Protein AF-A0A952W521-F1 (afdb_monomer)

Foldseek 3Di:
DDDDDDDDDDDPPPPDPFFFFAWFDQVDDFDDWDKAAPQDQPWKKKWKWFAAQQFKWWWFKKKFWKADADAPFDKWWFKAFDDQDGDGTDFTWDWPDGHHGTDITITGTPDTDMDHHGGMMMGMIHGHRPGDMMIFTFAALPPVDPDGIDTNIDTPDMDTPPPDDNTHGGMTITTHTPPLLLQQFPALDPPDPTGRNGDSKRDPSSVNSLVVCLVVVPLVRQQQFPALDPVDPGQRPGDSDRDVSSVSSSVVCNVVIRD

pLDDT: mean 84.46, std 15.3, range [30.34, 98.31]

Sequence (259 aa):
MMFGRVLAIIVVMCSSARGDVVLGNLSDPLVTSTLFGSGSTVTYKAVGLEMPAERDFRMGAVTLSMNFPNPSPRPEVAIWSGQSAPSQLLTSLTATGPLTGAGEFTFISPGEFVLEGGRRYWLRMSAQTGSPQFLWSATSINAAGAPDPTGVAQYLGFLANGAPSGFKNRFQIVGWPVRCGADLTGSSDPDAPGYGVPDGVVDISDFFYFLDQFVAGNLEVADLTGSSDMDSPWYGAPDGVLDLSDLFYFLDRFFEGCR

Radius of gyration: 23.07 Å; Cα contacts (8 Å, |Δi|>4): 616; chains: 1; bounding box: 50×52×76 Å

Solvent-accessible surface area (backbone atoms only — not comparable to full-atom values): 14153 Å² total; per-residue (Å²): 138,85,85,80,81,82,81,81,82,82,80,80,79,80,75,76,82,78,60,44,52,35,35,27,42,67,90,57,71,85,74,48,69,44,85,39,30,85,42,31,66,80,33,36,42,32,41,34,33,33,32,43,67,73,42,23,26,38,54,45,50,34,36,37,33,33,30,26,86,40,85,78,55,44,72,44,40,30,40,17,32,41,91,92,52,74,73,45,84,73,47,63,40,44,66,80,63,88,67,64,43,72,46,77,46,49,26,31,56,90,58,92,46,73,48,50,33,56,40,48,37,19,53,32,38,30,20,37,66,80,28,56,52,34,26,49,24,17,30,55,56,79,45,88,79,59,75,74,55,45,48,68,27,47,69,71,52,77,49,59,74,50,79,83,67,78,44,48,69,32,30,31,34,29,19,37,72,54,74,39,74,42,33,44,15,56,29,65,45,85,88,44,87,37,42,76,33,56,66,84,52,41,50,74,29,15,54,53,46,42,50,55,33,48,77,70,64,36,59,91,71,36,28,35,13,58,30,65,47,84,89,42,95,33,40,75,35,59,64,88,55,82,53,72,29,18,55,49,45,35,51,50,35,51,74,70,29,50,104

Structure (mmCIF, N/CA/C/O backbone):
data_AF-A0A952W521-F1
#
_entry.id   AF-A0A952W521-F1
#
loop_
_atom_site.group_PDB
_atom_site.id
_atom_site.type_symbol
_atom_site.label_atom_id
_atom_site.label_alt_id
_atom_site.label_comp_id
_atom_site.label_asym_id
_atom_site.label_entity_id
_atom_site.label_seq_id
_atom_site.pdbx_PDB_ins_code
_atom_site.Cartn_x
_atom_site.Cartn_y
_atom_site.Cartn_z
_atom_site.occupancy
_atom_site.B_iso_or_equiv
_atom_site.auth_seq_id
_atom_site.auth_comp_id
_atom_site.auth_asym_id
_atom_site.auth_atom_id
_atom_site.pdbx_PDB_model_num
ATOM 1 N N . MET A 1 1 ? 17.096 -34.787 49.868 1.00 44.41 1 MET A N 1
ATOM 2 C CA . MET A 1 1 ? 16.065 -34.506 48.846 1.00 44.41 1 MET A CA 1
ATOM 3 C C . MET A 1 1 ? 16.495 -33.256 48.092 1.00 44.41 1 MET A C 1
ATOM 5 O O . MET A 1 1 ? 16.443 -32.176 48.660 1.00 44.41 1 MET A O 1
ATOM 9 N N . MET A 1 2 ? 17.046 -33.413 46.885 1.00 41.56 2 MET A N 1
ATOM 10 C CA . MET A 1 2 ? 17.485 -32.303 46.027 1.00 41.56 2 MET A CA 1
ATOM 11 C C . MET A 1 2 ? 16.317 -31.884 45.130 1.00 41.56 2 MET A C 1
ATOM 13 O O . MET A 1 2 ? 15.847 -32.685 44.327 1.00 41.56 2 MET A O 1
ATOM 17 N N . PHE A 1 3 ? 15.845 -30.647 45.279 1.00 44.53 3 PHE A N 1
ATOM 18 C CA . PHE A 1 3 ? 14.863 -30.043 44.380 1.00 44.53 3 PHE A CA 1
ATOM 19 C C . PHE A 1 3 ? 15.577 -29.537 43.120 1.00 44.53 3 PHE A C 1
ATOM 21 O O . PHE A 1 3 ? 16.306 -28.547 43.165 1.00 44.53 3 PHE A O 1
ATOM 28 N N . GLY A 1 4 ? 15.381 -30.237 42.002 1.00 49.06 4 GLY A N 1
ATOM 29 C CA . GLY A 1 4 ? 15.806 -29.786 40.680 1.00 49.06 4 GLY A CA 1
ATOM 30 C C . GLY A 1 4 ? 14.909 -28.648 40.199 1.00 49.06 4 GLY A C 1
ATOM 31 O O . GLY A 1 4 ? 13.701 -28.821 40.055 1.00 49.06 4 GLY A O 1
ATOM 32 N N . ARG A 1 5 ? 15.495 -27.471 39.968 1.00 53.62 5 ARG A N 1
ATOM 33 C CA . ARG A 1 5 ? 14.815 -26.340 39.330 1.00 53.62 5 ARG A CA 1
ATOM 34 C C . ARG A 1 5 ? 14.722 -26.607 37.829 1.00 53.62 5 ARG A C 1
ATOM 36 O O . ARG A 1 5 ? 15.745 -26.663 37.153 1.00 53.62 5 ARG A O 1
ATOM 43 N N . VAL A 1 6 ? 13.503 -26.769 37.323 1.00 45.31 6 VAL A N 1
ATOM 44 C CA . VAL A 1 6 ? 13.222 -26.821 35.885 1.00 45.31 6 VAL A CA 1
ATOM 45 C C . VAL A 1 6 ? 13.186 -25.385 35.371 1.00 45.31 6 VAL A C 1
ATOM 47 O O . VAL A 1 6 ? 12.330 -24.597 35.763 1.00 45.31 6 VAL A O 1
ATOM 50 N N . LEU A 1 7 ? 14.156 -25.039 34.529 1.00 46.25 7 LEU A N 1
ATOM 51 C CA . LEU A 1 7 ? 14.190 -23.778 33.802 1.00 46.25 7 LEU A CA 1
ATOM 52 C C . LEU A 1 7 ? 13.271 -23.917 32.581 1.00 46.25 7 LEU A C 1
ATOM 54 O O . LEU A 1 7 ? 13.613 -24.612 31.626 1.00 46.25 7 LEU A O 1
ATOM 58 N N . ALA A 1 8 ? 12.094 -23.297 32.624 1.00 43.47 8 ALA A N 1
ATOM 59 C CA . ALA A 1 8 ? 11.215 -23.198 31.465 1.00 43.47 8 ALA A CA 1
ATOM 60 C C . ALA A 1 8 ? 11.727 -22.076 30.550 1.00 43.47 8 ALA A C 1
ATOM 62 O O . ALA A 1 8 ? 11.689 -20.902 30.911 1.00 43.47 8 ALA A O 1
ATOM 63 N N . ILE A 1 9 ? 12.240 -22.444 29.376 1.00 49.12 9 ILE A N 1
ATOM 64 C CA . ILE A 1 9 ? 12.590 -21.495 28.316 1.00 49.12 9 ILE A CA 1
ATOM 65 C C . ILE A 1 9 ? 11.300 -21.179 27.558 1.00 49.12 9 ILE A C 1
ATOM 67 O O . ILE A 1 9 ? 10.786 -22.021 26.823 1.00 49.12 9 ILE A O 1
ATOM 71 N N . ILE A 1 10 ? 10.764 -19.975 27.757 1.00 46.75 10 ILE A N 1
ATOM 72 C CA . ILE A 1 10 ? 9.667 -19.443 26.946 1.00 46.75 10 ILE A CA 1
ATOM 73 C C . ILE A 1 10 ? 10.280 -18.966 25.628 1.00 46.75 10 ILE A C 1
ATOM 75 O O . ILE A 1 10 ? 10.970 -17.950 25.579 1.00 46.75 10 ILE A O 1
ATOM 79 N N . VAL A 1 11 ? 10.061 -19.729 24.559 1.00 38.03 11 VAL A N 1
ATOM 80 C CA . VAL A 1 11 ? 10.389 -19.303 23.196 1.00 38.03 11 VAL A CA 1
ATOM 81 C C . VAL A 1 11 ? 9.249 -18.411 22.717 1.00 38.03 11 VAL A C 1
ATOM 83 O O . VAL A 1 11 ? 8.190 -18.903 22.333 1.00 38.03 11 VAL A O 1
ATOM 86 N N . VAL A 1 12 ? 9.452 -17.094 22.758 1.00 38.12 12 VAL A N 1
ATOM 87 C CA . VAL A 1 12 ? 8.544 -16.133 22.121 1.00 38.12 12 VAL A CA 1
ATOM 88 C C . VAL A 1 12 ? 8.746 -16.251 20.613 1.00 38.12 12 VAL A C 1
ATOM 90 O O . VAL A 1 12 ? 9.713 -15.730 20.057 1.00 38.12 12 VAL A O 1
ATOM 93 N N . MET A 1 13 ? 7.864 -16.991 19.943 1.00 31.95 13 MET A N 1
ATOM 94 C CA . MET A 1 13 ? 7.804 -16.986 18.485 1.00 31.95 13 MET A CA 1
ATOM 95 C C . MET A 1 13 ? 7.150 -15.678 18.046 1.00 31.95 13 MET A C 1
ATOM 97 O O . MET A 1 13 ? 5.931 -15.550 18.050 1.00 31.95 13 MET A O 1
ATOM 101 N N . CYS A 1 14 ? 7.968 -14.690 17.696 1.00 30.34 14 CYS A N 1
ATOM 102 C CA . CYS A 1 14 ? 7.490 -13.478 17.047 1.00 30.34 14 CYS A CA 1
ATOM 103 C C . CYS A 1 14 ? 7.113 -13.846 15.603 1.00 30.34 14 CYS A C 1
ATOM 105 O O . CYS A 1 14 ? 7.987 -13.991 14.746 1.00 30.34 14 CYS A O 1
ATOM 107 N N . SER A 1 15 ? 5.829 -14.095 15.334 1.00 35.97 15 SER A N 1
ATOM 108 C CA . SER A 1 15 ? 5.343 -14.246 13.963 1.00 35.97 15 SER A CA 1
ATOM 109 C C . SER A 1 15 ? 5.459 -12.889 13.278 1.00 35.97 15 SER A C 1
ATOM 111 O O . SER A 1 15 ? 4.753 -11.952 13.650 1.00 35.97 15 SER A O 1
ATOM 113 N N . SER A 1 16 ? 6.339 -12.757 12.288 1.00 45.09 16 SER A N 1
ATOM 114 C CA . SER A 1 16 ? 6.320 -11.582 11.424 1.00 45.09 16 SER A CA 1
ATOM 115 C C . SER A 1 16 ? 4.957 -11.527 10.732 1.00 45.09 16 SER A C 1
ATOM 117 O O . SER A 1 16 ? 4.583 -12.449 10.006 1.00 45.09 16 SER A O 1
ATOM 119 N N . ALA A 1 17 ? 4.184 -10.473 11.000 1.00 53.38 17 ALA A N 1
ATOM 120 C CA . ALA A 1 17 ? 2.899 -10.254 10.352 1.00 53.38 17 ALA A CA 1
ATOM 121 C C . ALA A 1 17 ? 3.122 -10.183 8.833 1.00 53.38 17 ALA A C 1
ATOM 123 O O . ALA A 1 17 ? 3.707 -9.229 8.312 1.00 53.38 17 ALA A O 1
ATOM 124 N N . ARG A 1 18 ? 2.719 -11.234 8.116 1.00 68.44 18 ARG A N 1
ATOM 125 C CA . ARG A 1 18 ? 2.852 -11.311 6.662 1.00 68.44 18 ARG A CA 1
ATOM 126 C C . ARG A 1 18 ? 1.901 -10.283 6.052 1.00 68.44 18 ARG A C 1
ATOM 128 O O . ARG A 1 18 ? 0.702 -10.384 6.269 1.00 68.44 18 ARG A O 1
ATOM 135 N N . GLY A 1 19 ? 2.442 -9.299 5.335 1.00 74.19 19 GLY A N 1
ATOM 136 C CA . GLY A 1 19 ? 1.625 -8.320 4.614 1.00 74.19 19 GLY A CA 1
ATOM 137 C C . GLY A 1 19 ? 0.795 -8.969 3.513 1.00 74.19 19 GLY A C 1
ATOM 138 O O . GLY A 1 19 ? 1.208 -9.979 2.929 1.00 74.19 19 GLY A O 1
ATOM 139 N N . ASP A 1 20 ? -0.354 -8.367 3.231 1.00 87.75 20 ASP A N 1
ATOM 140 C CA . ASP A 1 20 ? -1.239 -8.760 2.145 1.00 87.75 20 ASP A CA 1
ATOM 141 C C . ASP A 1 20 ? -0.664 -8.309 0.801 1.00 87.75 20 ASP A C 1
ATOM 143 O O . ASP A 1 20 ? 0.044 -7.302 0.690 1.00 87.75 20 ASP A O 1
ATOM 147 N N . VAL A 1 21 ? -0.984 -9.055 -0.256 1.00 92.44 21 VAL A N 1
ATOM 148 C CA . VAL A 1 21 ? -0.689 -8.619 -1.622 1.00 92.44 21 VAL A CA 1
ATOM 149 C C . VAL A 1 21 ? -1.729 -7.577 -2.015 1.00 92.44 21 VAL A C 1
ATOM 151 O O . VAL A 1 21 ? -2.885 -7.908 -2.281 1.00 92.44 21 VAL A O 1
ATOM 154 N N . VAL A 1 22 ? -1.303 -6.315 -2.077 1.00 92.62 22 VAL A N 1
ATOM 155 C CA . VAL A 1 22 ? -2.141 -5.215 -2.563 1.00 92.62 22 VAL A CA 1
ATOM 156 C C . VAL A 1 22 ? -2.430 -5.413 -4.040 1.00 92.62 22 VAL A C 1
ATOM 158 O O . VAL A 1 22 ? -3.585 -5.455 -4.448 1.00 92.62 22 VAL A O 1
ATOM 161 N N . LEU A 1 23 ? -1.378 -5.604 -4.833 1.00 94.94 23 LEU A N 1
ATOM 162 C CA . LEU A 1 23 ? -1.490 -5.990 -6.231 1.00 94.94 23 LEU A CA 1
ATOM 163 C C . LEU A 1 23 ? -0.194 -6.651 -6.686 1.00 94.94 23 LEU A C 1
ATOM 165 O O . LEU A 1 23 ? 0.886 -6.117 -6.441 1.00 94.94 23 LEU A O 1
ATOM 169 N N . GLY A 1 24 ? -0.270 -7.772 -7.393 1.00 92.00 24 GLY A N 1
ATOM 170 C CA . GLY A 1 24 ? 0.920 -8.391 -7.957 1.00 92.00 24 GLY A CA 1
ATOM 171 C C . GLY A 1 24 ? 0.653 -9.612 -8.821 1.00 92.00 24 GLY A C 1
ATOM 172 O O . GLY A 1 24 ? -0.430 -10.188 -8.833 1.00 92.00 24 GLY A O 1
ATOM 173 N N . ASN A 1 25 ? 1.686 -10.003 -9.553 1.00 89.69 25 ASN A N 1
ATOM 174 C CA . ASN A 1 25 ? 1.732 -11.198 -10.396 1.00 89.69 25 ASN A CA 1
ATOM 175 C C . ASN A 1 25 ? 3.094 -11.906 -10.283 1.00 89.69 25 ASN A C 1
ATOM 177 O O . ASN A 1 25 ? 3.540 -12.575 -11.215 1.00 89.69 25 ASN A O 1
ATOM 181 N N . LEU A 1 26 ? 3.789 -11.764 -9.144 1.00 86.31 26 LEU A N 1
ATOM 182 C CA . LEU A 1 26 ? 5.073 -12.439 -8.926 1.00 86.31 26 LEU A CA 1
ATOM 183 C C . LEU A 1 26 ? 4.956 -13.973 -8.962 1.00 86.31 26 LEU A C 1
ATOM 185 O O . LEU A 1 26 ? 5.962 -14.638 -9.158 1.00 86.31 26 LEU A O 1
ATOM 189 N N . SER A 1 27 ? 3.781 -14.582 -8.833 1.00 82.12 27 SER A N 1
ATOM 190 C CA . SER A 1 27 ? 3.647 -16.040 -8.992 1.00 82.12 27 SER A CA 1
ATOM 191 C C . SER A 1 27 ? 3.939 -16.539 -10.413 1.00 82.12 27 SER A C 1
ATOM 193 O O . SER A 1 27 ? 4.199 -17.727 -10.596 1.00 82.12 27 SER A O 1
ATOM 195 N N . ASP A 1 28 ? 3.911 -15.658 -11.413 1.00 77.88 28 ASP A N 1
ATOM 196 C CA . ASP A 1 28 ? 4.012 -16.048 -12.816 1.00 77.88 28 ASP A CA 1
ATOM 197 C C . ASP A 1 28 ? 5.467 -16.262 -13.275 1.00 77.88 28 ASP A C 1
ATOM 199 O O . ASP A 1 28 ? 6.380 -15.549 -12.835 1.00 77.88 28 ASP A O 1
ATOM 203 N N . PRO A 1 29 ? 5.712 -17.202 -14.209 1.00 76.94 29 PRO A N 1
ATOM 204 C CA . PRO A 1 29 ? 7.046 -17.462 -14.731 1.00 76.94 29 PRO A CA 1
ATOM 205 C C . PRO A 1 29 ? 7.555 -16.309 -15.604 1.00 76.94 29 PRO A C 1
ATOM 207 O O . PRO A 1 29 ? 6.838 -15.762 -16.444 1.00 76.94 29 PRO A O 1
ATOM 210 N N . LEU A 1 30 ? 8.842 -15.989 -15.469 1.00 78.44 30 LEU A N 1
ATOM 211 C CA . LEU A 1 30 ? 9.530 -15.053 -16.356 1.00 78.44 30 LEU A CA 1
ATOM 212 C C . LEU A 1 30 ? 9.683 -15.664 -17.753 1.00 78.44 30 LEU A C 1
ATOM 214 O O . LEU A 1 30 ? 10.330 -16.697 -17.907 1.00 78.44 30 LEU A O 1
ATOM 218 N N . VAL A 1 31 ? 9.122 -15.010 -18.772 1.00 72.81 31 VAL A N 1
ATOM 219 C CA . VAL A 1 31 ? 9.174 -15.507 -20.161 1.00 72.81 31 VAL A CA 1
ATOM 220 C C . VAL A 1 31 ? 9.903 -14.572 -21.117 1.00 72.81 31 VAL A C 1
ATOM 222 O O . VAL A 1 31 ? 10.476 -15.047 -22.091 1.00 72.81 31 VAL A O 1
ATOM 225 N N . THR A 1 32 ? 9.936 -13.262 -20.853 1.00 78.75 32 THR A N 1
ATOM 226 C CA . THR A 1 32 ? 10.699 -12.300 -21.665 1.00 78.75 32 THR A CA 1
ATOM 227 C C . THR A 1 32 ? 11.138 -11.097 -20.830 1.00 78.75 32 THR A C 1
ATOM 229 O O . THR A 1 32 ? 10.604 -10.832 -19.752 1.00 78.75 32 THR A O 1
ATOM 232 N N . SER A 1 33 ? 12.094 -10.329 -21.344 1.00 75.38 33 SER A N 1
ATOM 233 C CA . SER A 1 33 ? 12.428 -9.008 -20.816 1.00 75.38 33 SER A CA 1
ATOM 234 C C . SER A 1 33 ? 12.331 -7.994 -21.940 1.00 75.38 33 SER A C 1
ATOM 236 O O . SER A 1 33 ? 12.656 -8.283 -23.090 1.00 75.38 33 SER A O 1
ATOM 238 N N . THR A 1 34 ? 11.889 -6.790 -21.604 1.00 74.19 34 THR A N 1
ATOM 239 C CA . THR A 1 34 ? 11.778 -5.697 -22.570 1.00 74.19 34 THR A CA 1
ATOM 240 C C . THR A 1 34 ? 12.774 -4.609 -22.224 1.00 74.19 34 THR A C 1
ATOM 242 O O . THR A 1 34 ? 1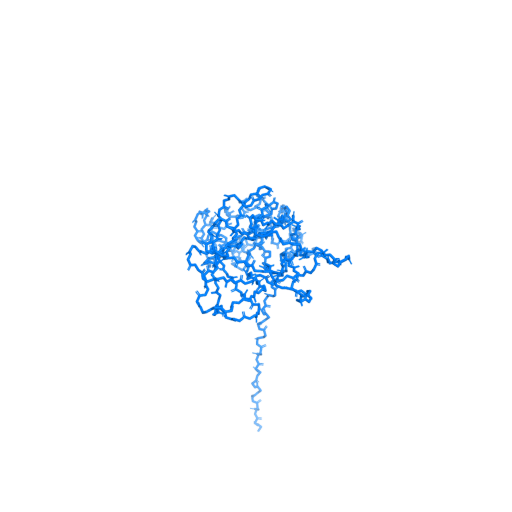2.877 -4.191 -21.068 1.00 74.19 34 THR A O 1
ATOM 245 N N . LEU A 1 35 ? 13.526 -4.171 -23.234 1.00 73.31 35 LEU A N 1
ATOM 246 C CA . LEU A 1 35 ? 14.479 -3.077 -23.093 1.00 73.31 35 LEU A CA 1
ATOM 247 C C . LEU A 1 35 ? 13.756 -1.798 -22.677 1.00 73.31 35 LEU A C 1
ATOM 249 O O . LEU A 1 35 ? 12.713 -1.441 -23.231 1.00 73.31 35 LEU A O 1
ATOM 253 N N . PHE A 1 36 ? 14.321 -1.117 -21.687 1.00 72.19 36 PHE A N 1
ATOM 254 C CA . PHE A 1 36 ? 13.776 0.099 -21.120 1.00 72.19 36 PHE A CA 1
ATOM 255 C C . PHE A 1 36 ? 14.919 1.055 -20.710 1.00 72.19 36 PHE A C 1
ATOM 257 O O . PHE A 1 36 ? 16.053 0.649 -20.460 1.00 72.19 36 PHE A O 1
ATOM 264 N N . GLY A 1 37 ? 14.648 2.360 -20.692 1.00 62.69 37 GLY A N 1
ATOM 265 C CA . GLY A 1 37 ? 15.581 3.342 -20.135 1.00 62.69 37 GLY A CA 1
ATOM 266 C C . GLY A 1 37 ? 16.705 3.852 -21.042 1.00 62.69 37 GLY A C 1
ATOM 267 O O . GLY A 1 37 ? 17.808 4.090 -20.561 1.00 62.69 37 GLY A O 1
ATOM 268 N N . SER A 1 38 ? 16.465 4.073 -22.341 1.00 59.69 38 SER A N 1
ATOM 269 C CA . SER A 1 38 ? 17.450 4.717 -23.231 1.00 59.69 38 SER A CA 1
ATOM 270 C C . SER A 1 38 ? 17.582 6.232 -22.978 1.00 59.69 38 SER A C 1
ATOM 272 O O . SER A 1 38 ? 17.197 7.045 -23.817 1.00 59.69 38 SER A O 1
ATOM 274 N N . GLY A 1 39 ? 18.101 6.624 -21.810 1.00 57.47 39 GLY A N 1
ATOM 275 C CA . GLY A 1 39 ? 18.515 8.002 -21.510 1.00 57.47 39 GLY A CA 1
ATOM 276 C C . GLY A 1 39 ? 17.405 9.061 -21.515 1.00 57.47 39 GLY A C 1
ATOM 277 O O . GLY A 1 39 ? 17.715 10.246 -21.612 1.00 57.47 39 GLY A O 1
ATOM 278 N N . SER A 1 40 ? 16.137 8.656 -21.418 1.00 63.50 40 SER A N 1
ATOM 279 C CA . SER A 1 40 ? 14.977 9.544 -21.499 1.00 63.50 40 SER A CA 1
ATOM 280 C C . SER A 1 40 ? 14.179 9.548 -20.195 1.00 63.50 40 SER A C 1
ATOM 282 O O . SER A 1 40 ? 13.646 8.515 -19.790 1.00 63.50 40 SER A O 1
ATOM 284 N N . THR A 1 41 ? 14.038 10.726 -19.582 1.00 63.12 41 THR A N 1
ATOM 285 C CA . THR A 1 41 ? 13.161 10.956 -18.416 1.00 63.12 41 THR A CA 1
ATOM 286 C C . THR A 1 41 ? 11.681 10.942 -18.763 1.00 63.12 41 THR A C 1
ATOM 288 O O . THR A 1 41 ? 10.842 10.794 -17.875 1.00 63.12 41 THR A O 1
ATOM 291 N N . VAL A 1 42 ? 11.337 11.085 -20.047 1.00 70.50 42 VAL A N 1
ATOM 292 C CA . VAL A 1 42 ? 9.938 11.019 -20.471 1.00 70.50 42 VAL A CA 1
ATOM 293 C C . VAL A 1 42 ? 9.475 9.584 -20.656 1.00 70.50 42 VAL A C 1
ATOM 295 O O . VAL A 1 42 ? 8.288 9.345 -20.494 1.00 70.50 42 VAL A O 1
ATOM 298 N N . THR A 1 43 ? 10.364 8.620 -20.924 1.00 81.88 43 THR A N 1
ATOM 299 C CA . THR A 1 43 ? 9.949 7.219 -21.078 1.00 81.88 43 THR A CA 1
ATOM 300 C C . THR A 1 43 ? 9.662 6.570 -19.732 1.00 81.88 43 THR A C 1
ATOM 302 O O . THR A 1 43 ? 10.531 6.503 -18.861 1.00 81.88 43 THR A O 1
ATOM 305 N N . TYR A 1 44 ? 8.453 6.043 -19.585 1.00 86.69 44 TYR A N 1
ATOM 306 C CA . TYR A 1 44 ? 8.024 5.288 -18.424 1.00 86.69 44 TYR A CA 1
ATOM 307 C C . TYR A 1 44 ? 7.267 4.021 -18.802 1.00 86.69 44 TYR A C 1
ATOM 309 O O . TYR A 1 44 ? 6.747 3.860 -19.910 1.00 86.69 44 TYR A O 1
ATOM 317 N N . LYS A 1 45 ? 7.209 3.130 -17.822 1.00 88.00 45 LYS A N 1
ATOM 318 C CA . LYS A 1 45 ? 6.276 2.016 -17.745 1.00 88.00 45 LYS A CA 1
ATOM 319 C C . LYS A 1 45 ? 5.519 2.149 -16.432 1.00 88.00 45 LYS A C 1
ATOM 321 O O . LYS A 1 45 ? 6.132 2.471 -15.417 1.00 88.00 45 LYS A O 1
ATOM 326 N N . ALA A 1 46 ? 4.210 1.951 -16.450 1.00 91.38 46 ALA A N 1
ATOM 327 C CA . ALA A 1 46 ? 3.386 2.110 -15.265 1.00 91.38 46 ALA A CA 1
ATOM 328 C C . ALA A 1 46 ? 2.283 1.058 -15.198 1.00 91.38 46 ALA A C 1
ATOM 330 O O . ALA A 1 46 ? 1.710 0.680 -16.219 1.00 91.38 46 ALA A O 1
ATOM 331 N N . VAL A 1 47 ? 1.991 0.605 -13.987 1.00 92.50 47 VAL A N 1
ATOM 332 C CA . VAL A 1 47 ? 0.866 -0.279 -13.679 1.00 92.50 47 VAL A CA 1
ATOM 333 C C . VAL A 1 47 ? -0.120 0.524 -12.844 1.00 92.50 47 VAL A C 1
ATOM 335 O O . VAL A 1 47 ? 0.273 1.089 -11.825 1.00 92.50 47 VAL A O 1
ATOM 338 N N . GLY A 1 48 ? -1.367 0.599 -13.301 1.00 95.00 48 GLY A N 1
ATOM 339 C CA . GLY A 1 48 ? -2.443 1.275 -12.586 1.00 95.00 48 GLY A CA 1
ATOM 340 C C . GLY A 1 48 ? -3.171 0.322 -11.645 1.00 95.00 48 GLY A C 1
ATOM 341 O O . GLY A 1 48 ? -3.405 -0.840 -11.994 1.00 95.00 48 GLY A O 1
ATOM 342 N N . LEU A 1 49 ? -3.551 0.830 -10.478 1.00 96.81 49 LEU A N 1
ATOM 343 C CA . LEU A 1 49 ? -4.379 0.133 -9.503 1.00 96.81 49 LEU A CA 1
ATOM 344 C C . LEU A 1 49 ? -5.421 1.067 -8.882 1.00 96.81 49 LEU A C 1
ATOM 346 O O . LEU A 1 49 ? -5.182 2.267 -8.757 1.00 96.81 49 LEU A O 1
ATOM 350 N N . GLU A 1 50 ? -6.558 0.509 -8.484 1.00 97.19 50 GLU A N 1
ATOM 351 C CA . GLU A 1 50 ? -7.592 1.182 -7.692 1.00 97.19 50 GLU A CA 1
ATOM 352 C C . GLU A 1 50 ? -7.776 0.428 -6.377 1.00 97.19 50 GLU A C 1
ATOM 354 O O . GLU A 1 50 ? -7.996 -0.785 -6.378 1.00 97.19 50 GLU A O 1
ATOM 359 N N . MET A 1 51 ? -7.623 1.131 -5.258 1.00 96.00 51 MET A N 1
ATOM 360 C CA . MET A 1 51 ? -7.793 0.542 -3.931 1.00 96.00 51 MET A CA 1
ATOM 361 C C . MET A 1 51 ? -9.277 0.274 -3.647 1.00 96.00 51 MET A C 1
ATOM 363 O O . MET A 1 51 ? -10.124 1.050 -4.095 1.00 96.00 51 MET A O 1
ATOM 367 N N . PRO A 1 52 ? -9.623 -0.780 -2.884 1.00 91.50 52 PRO A N 1
ATOM 368 C CA . PRO A 1 52 ? -10.994 -0.973 -2.414 1.00 91.50 52 PRO A CA 1
ATOM 369 C C . PRO A 1 52 ? -11.464 0.254 -1.619 1.00 91.50 52 PRO A C 1
ATOM 371 O O . PRO A 1 52 ? -10.700 0.811 -0.842 1.00 91.50 52 PRO A O 1
ATOM 374 N N . ALA A 1 53 ? -12.713 0.685 -1.812 1.00 86.44 53 ALA A N 1
ATOM 375 C CA . ALA A 1 53 ? -13.235 1.936 -1.240 1.00 86.44 53 ALA A CA 1
ATOM 376 C C . ALA A 1 53 ? -13.252 1.988 0.297 1.00 86.44 53 ALA A C 1
ATOM 378 O O . ALA A 1 53 ? -13.258 3.071 0.871 1.00 86.44 53 ALA A O 1
ATOM 379 N N . GLU A 1 54 ? -13.281 0.827 0.944 1.00 80.00 54 GLU A N 1
ATOM 380 C CA . GLU A 1 54 ? -13.530 0.690 2.383 1.00 80.00 54 GLU A CA 1
ATOM 381 C C . GLU A 1 54 ? -12.264 0.403 3.190 1.00 80.00 54 GLU A C 1
ATOM 383 O O . GLU A 1 54 ? -12.353 0.047 4.361 1.00 80.00 54 GLU A O 1
ATOM 388 N N . ARG A 1 55 ? -11.081 0.436 2.562 1.00 81.25 55 ARG A N 1
ATOM 389 C CA . ARG A 1 55 ? -9.868 0.034 3.265 1.00 81.25 55 ARG A CA 1
ATOM 390 C C . ARG A 1 55 ? -8.615 0.715 2.760 1.00 81.25 55 ARG A C 1
ATOM 392 O O . ARG A 1 55 ? -8.205 0.532 1.612 1.00 81.25 55 ARG A O 1
ATOM 399 N N . ASP A 1 56 ? -7.958 1.355 3.707 1.00 88.25 56 ASP A N 1
ATOM 400 C CA . ASP A 1 56 ? -6.635 1.924 3.567 1.00 88.25 56 ASP A CA 1
ATOM 401 C C . ASP A 1 56 ? -5.563 0.863 3.793 1.00 88.25 56 ASP A C 1
ATOM 403 O O . ASP A 1 56 ? -5.705 -0.050 4.613 1.00 88.25 56 ASP A O 1
ATOM 407 N N . PHE A 1 57 ? -4.462 0.967 3.053 1.00 90.38 57 PHE A N 1
ATOM 408 C CA . PHE A 1 57 ? -3.316 0.083 3.222 1.00 90.38 57 PHE A CA 1
ATOM 409 C C . PHE A 1 57 ? -2.047 0.883 3.442 1.00 90.38 57 PHE A C 1
ATOM 411 O O . PHE A 1 57 ? -1.607 1.625 2.565 1.00 90.38 57 PHE A O 1
ATOM 418 N N . ARG A 1 58 ? -1.369 0.634 4.561 1.00 91.38 58 ARG A N 1
ATOM 419 C CA . ARG A 1 58 ? 0.022 1.037 4.717 1.00 91.38 58 ARG A CA 1
ATOM 420 C C . ARG A 1 58 ? 0.845 0.255 3.704 1.00 91.38 58 ARG A C 1
ATOM 422 O O . ARG A 1 58 ? 0.958 -0.972 3.790 1.00 91.38 58 ARG A O 1
ATOM 429 N N . MET A 1 59 ? 1.416 0.957 2.734 1.00 93.88 59 MET A N 1
ATOM 430 C CA . MET A 1 59 ? 2.249 0.346 1.714 1.00 93.88 59 MET A CA 1
ATOM 431 C C . MET A 1 59 ? 3.534 -0.179 2.349 1.00 93.88 59 MET A C 1
ATOM 433 O O . MET A 1 59 ? 4.236 0.520 3.078 1.00 93.88 59 MET A O 1
ATOM 437 N N . GLY A 1 60 ? 3.840 -1.432 2.046 1.00 92.44 60 GLY A N 1
ATOM 438 C CA . GLY A 1 60 ? 5.099 -2.059 2.384 1.00 92.44 60 GLY A CA 1
ATOM 439 C C . GLY A 1 60 ? 6.060 -2.066 1.211 1.00 92.44 60 GLY A C 1
ATOM 440 O O . GLY A 1 60 ? 6.289 -1.068 0.530 1.00 92.44 60 GLY A O 1
ATOM 441 N N . ALA A 1 61 ? 6.660 -3.229 0.997 1.00 94.06 61 ALA A N 1
ATOM 442 C CA . ALA A 1 61 ? 7.626 -3.431 -0.060 1.00 94.06 61 ALA A CA 1
ATOM 443 C C . ALA A 1 61 ? 6.961 -3.446 -1.446 1.00 94.06 61 ALA A C 1
ATOM 445 O O . ALA A 1 61 ? 5.920 -4.070 -1.667 1.00 94.06 61 ALA A O 1
ATOM 446 N N . VAL A 1 62 ? 7.626 -2.821 -2.409 1.00 97.06 62 VAL A N 1
ATOM 447 C CA . VAL A 1 62 ? 7.340 -2.981 -3.831 1.00 97.06 62 VAL A CA 1
ATOM 448 C C . VAL A 1 62 ? 8.455 -3.806 -4.447 1.00 97.06 62 VAL A C 1
ATOM 450 O O . VAL A 1 62 ? 9.612 -3.398 -4.444 1.00 97.06 62 VAL A O 1
ATOM 453 N N . THR A 1 63 ? 8.124 -4.963 -4.999 1.00 96.06 63 THR A N 1
ATOM 454 C CA . THR A 1 63 ? 9.089 -5.856 -5.638 1.00 96.06 63 THR A CA 1
ATOM 455 C C . THR A 1 63 ? 8.880 -5.852 -7.144 1.00 96.06 63 THR A C 1
ATOM 457 O O . THR A 1 63 ? 7.774 -6.081 -7.628 1.00 96.06 63 THR A O 1
ATOM 460 N N . LEU A 1 64 ? 9.950 -5.610 -7.899 1.00 94.12 64 LEU A N 1
ATOM 461 C CA . LEU A 1 64 ? 9.957 -5.604 -9.361 1.00 94.12 64 LEU A CA 1
ATOM 462 C C . LEU A 1 64 ? 10.900 -6.679 -9.890 1.00 94.12 64 LEU A C 1
ATOM 464 O O . LEU A 1 64 ? 12.025 -6.810 -9.413 1.00 94.12 64 LEU A O 1
ATOM 468 N N . SER A 1 65 ? 10.487 -7.415 -10.922 1.00 92.69 65 SER A N 1
ATOM 469 C CA . SER A 1 65 ? 11.409 -8.295 -11.649 1.00 92.69 65 SER A CA 1
ATOM 470 C C . SER A 1 65 ? 12.144 -7.515 -12.732 1.00 92.69 65 SER A C 1
ATOM 472 O O . SER A 1 65 ? 11.522 -7.018 -13.669 1.00 92.69 65 SER A O 1
ATOM 474 N N . MET A 1 66 ? 13.464 -7.421 -12.645 1.00 91.00 66 MET A N 1
ATOM 475 C CA . MET A 1 66 ? 14.266 -6.589 -13.543 1.00 91.00 66 MET A CA 1
ATOM 476 C C . MET A 1 66 ? 15.538 -7.299 -13.999 1.00 91.00 66 MET A C 1
ATOM 478 O O . MET A 1 66 ? 15.903 -8.352 -13.481 1.00 91.00 66 MET A O 1
ATOM 482 N N . ASN A 1 67 ? 16.216 -6.713 -14.984 1.00 90.62 67 ASN A N 1
ATOM 483 C CA . ASN A 1 67 ? 17.585 -7.056 -15.338 1.00 90.62 67 ASN A CA 1
ATOM 484 C C . ASN A 1 67 ? 18.425 -5.787 -15.505 1.00 90.62 67 ASN A C 1
ATOM 486 O O . ASN A 1 67 ? 18.132 -4.943 -16.355 1.00 90.62 67 ASN A O 1
ATOM 490 N N . PHE A 1 68 ? 19.477 -5.675 -14.700 1.00 89.75 68 PHE A N 1
ATOM 491 C CA . PHE A 1 68 ? 20.444 -4.586 -14.710 1.00 89.75 68 PHE A CA 1
ATOM 492 C C . PHE A 1 68 ? 21.789 -5.083 -15.267 1.00 89.75 68 PHE A C 1
ATOM 494 O O . PHE A 1 68 ? 22.663 -5.482 -14.494 1.00 89.75 68 PHE A O 1
ATOM 501 N N . PRO A 1 69 ? 21.972 -5.091 -16.603 1.00 86.06 69 PRO A N 1
ATOM 502 C CA . PRO A 1 69 ? 23.178 -5.629 -17.237 1.00 86.06 69 PRO A CA 1
ATOM 503 C C . PRO A 1 69 ? 24.400 -4.712 -17.091 1.00 86.06 69 PRO A C 1
ATOM 505 O O . PRO A 1 69 ? 25.527 -5.151 -17.298 1.00 86.06 69 PRO A O 1
ATOM 508 N N . ASN A 1 70 ? 24.179 -3.440 -16.753 1.00 83.38 70 ASN A N 1
ATOM 509 C CA . ASN A 1 70 ? 25.215 -2.426 -16.613 1.00 83.38 70 ASN A CA 1
ATOM 510 C C . ASN A 1 70 ? 25.422 -2.060 -15.135 1.00 83.38 70 ASN A C 1
ATOM 512 O O . ASN A 1 70 ? 24.452 -2.065 -14.372 1.00 83.38 70 ASN A O 1
ATOM 516 N N . PRO A 1 71 ? 26.648 -1.687 -14.729 1.00 75.88 71 PRO A N 1
ATOM 517 C CA . PRO A 1 71 ? 26.909 -1.213 -13.376 1.00 75.88 71 PRO A CA 1
ATOM 518 C C . PRO A 1 71 ? 26.197 0.121 -13.102 1.00 75.88 71 PRO A C 1
ATOM 520 O O . PRO A 1 71 ? 26.069 0.968 -13.986 1.00 75.88 71 PRO A O 1
ATOM 523 N N . SER A 1 72 ? 25.781 0.319 -11.849 1.00 78.19 72 SER A N 1
ATOM 524 C CA . SER A 1 72 ? 25.192 1.568 -11.337 1.00 78.19 72 SER A CA 1
ATOM 525 C C . SER A 1 72 ? 23.949 2.073 -12.096 1.00 78.19 72 SER A C 1
ATOM 527 O O . SER A 1 72 ? 23.902 3.251 -12.478 1.00 78.19 72 SER A O 1
ATOM 529 N N . PRO A 1 73 ? 22.921 1.229 -12.317 1.00 84.31 73 PRO A N 1
ATOM 530 C CA . PRO A 1 73 ? 21.669 1.689 -12.906 1.00 84.31 73 PRO A CA 1
ATOM 531 C C . PRO A 1 73 ? 20.986 2.698 -11.973 1.00 84.31 73 PRO A C 1
ATOM 533 O O . PRO A 1 73 ? 21.116 2.630 -10.750 1.00 84.31 73 PRO A O 1
ATOM 536 N N . ARG A 1 74 ? 20.237 3.639 -12.551 1.00 85.31 74 ARG A N 1
ATOM 537 C CA . ARG A 1 74 ? 19.470 4.644 -11.799 1.00 85.31 74 ARG A CA 1
ATOM 538 C C . ARG A 1 74 ? 18.005 4.629 -12.239 1.00 85.31 74 ARG A C 1
ATOM 540 O O . ARG A 1 74 ? 17.569 5.565 -12.919 1.00 85.31 74 ARG A O 1
ATOM 547 N N . PRO A 1 75 ? 17.259 3.550 -11.933 1.00 88.19 75 PRO A N 1
ATOM 548 C CA . PRO A 1 75 ? 15.822 3.572 -12.116 1.00 88.19 75 PRO A CA 1
ATOM 549 C C . PRO A 1 75 ? 15.205 4.555 -11.123 1.00 88.19 75 PRO A C 1
ATOM 551 O O . PRO A 1 75 ? 15.628 4.662 -9.974 1.00 88.19 75 PRO A O 1
ATOM 554 N N . GLU A 1 76 ? 14.181 5.252 -11.575 1.00 90.94 76 GLU A N 1
ATOM 555 C CA . GLU A 1 76 ? 13.254 5.967 -10.718 1.00 90.94 76 GLU A CA 1
ATOM 556 C C . GLU A 1 76 ? 12.011 5.091 -10.594 1.00 90.94 76 GLU A C 1
ATOM 558 O O . GLU A 1 76 ? 11.344 4.829 -11.594 1.00 90.94 76 GLU A O 1
ATOM 563 N N . VAL A 1 77 ? 11.727 4.602 -9.389 1.00 94.25 77 VAL A N 1
ATOM 564 C CA . VAL A 1 77 ? 10.504 3.853 -9.077 1.00 94.25 77 VAL A CA 1
ATOM 565 C C . VAL A 1 77 ? 9.693 4.701 -8.117 1.00 94.25 77 VAL A C 1
ATOM 567 O O . VAL A 1 77 ? 10.238 5.210 -7.144 1.00 94.25 77 VAL A O 1
ATOM 570 N N . ALA A 1 78 ? 8.411 4.890 -8.397 1.00 96.69 78 ALA A N 1
ATOM 571 C CA . ALA A 1 78 ? 7.588 5.823 -7.647 1.00 96.69 78 ALA A CA 1
ATOM 572 C C . ALA A 1 78 ? 6.104 5.462 -7.712 1.00 96.69 78 ALA A C 1
ATOM 574 O O . ALA A 1 78 ? 5.642 4.842 -8.674 1.00 96.69 78 ALA A O 1
ATOM 575 N N . ILE A 1 79 ? 5.354 5.927 -6.715 1.00 97.94 79 ILE A N 1
ATOM 576 C CA . ILE A 1 79 ? 3.895 5.939 -6.735 1.00 97.94 79 ILE A CA 1
ATOM 577 C C . ILE A 1 79 ? 3.415 7.305 -7.213 1.00 97.94 79 ILE A C 1
ATOM 579 O O . ILE A 1 79 ? 3.882 8.353 -6.760 1.00 97.94 79 ILE A O 1
ATOM 583 N N . TRP A 1 80 ? 2.476 7.278 -8.148 1.00 97.94 80 TRP A N 1
ATOM 584 C CA . TRP A 1 80 ? 1.860 8.450 -8.756 1.00 97.94 80 TRP A CA 1
ATOM 585 C C . TRP A 1 80 ? 0.343 8.385 -8.598 1.00 97.94 80 TRP A C 1
ATOM 587 O O . TRP A 1 80 ? -0.230 7.297 -8.583 1.00 97.94 80 TRP A O 1
ATOM 597 N N . SER A 1 81 ? -0.318 9.536 -8.541 1.00 97.69 81 SER A N 1
ATOM 598 C CA . SER A 1 81 ? -1.763 9.632 -8.758 1.00 97.69 81 SER A CA 1
ATOM 599 C C . SER A 1 81 ? -2.067 9.843 -10.243 1.00 97.69 81 SER A C 1
ATOM 601 O O . SER A 1 81 ? -1.179 10.171 -11.039 1.00 97.69 81 SER A O 1
ATOM 603 N N . GLY A 1 82 ? -3.335 9.665 -10.616 1.00 95.94 82 GLY A N 1
ATOM 604 C CA . GLY A 1 82 ? -3.857 10.042 -11.927 1.00 95.94 82 GLY A CA 1
ATOM 605 C C . GLY A 1 82 ? -5.012 9.155 -12.381 1.00 95.94 82 GLY A C 1
ATOM 606 O O . GLY A 1 82 ? -5.094 7.987 -12.008 1.00 95.94 82 GLY A O 1
ATOM 607 N N . GLN A 1 83 ? -5.924 9.714 -13.180 1.00 94.56 83 GLN A N 1
ATOM 608 C CA . GLN A 1 83 ? -7.161 9.023 -13.563 1.00 94.56 83 GLN A CA 1
ATOM 609 C C . GLN A 1 83 ? -6.936 7.953 -14.630 1.00 94.56 83 GLN A C 1
ATOM 611 O O . GLN A 1 83 ? -7.250 6.788 -14.415 1.00 94.56 83 GLN A O 1
ATOM 616 N N . SER A 1 84 ? -6.379 8.343 -15.776 1.00 93.44 84 SER A N 1
ATOM 617 C CA . SER A 1 84 ? -6.137 7.441 -16.908 1.00 93.44 84 SER A CA 1
ATOM 618 C C . SER A 1 84 ? -4.658 7.165 -17.156 1.00 93.44 84 SER A C 1
ATOM 620 O O . SER A 1 84 ? -4.346 6.327 -17.992 1.00 93.44 84 SER A O 1
ATOM 622 N N . ALA A 1 85 ? -3.761 7.899 -16.495 1.00 93.94 85 ALA A N 1
ATOM 623 C CA . ALA A 1 85 ? -2.311 7.774 -16.588 1.00 93.94 85 ALA A CA 1
ATOM 624 C C . ALA A 1 85 ? -1.648 8.461 -15.378 1.00 93.94 85 ALA A C 1
ATOM 626 O O . ALA A 1 85 ? -2.286 9.330 -14.778 1.00 93.94 85 ALA A O 1
ATOM 627 N N . PRO A 1 86 ? -0.380 8.142 -15.050 1.00 95.12 86 PRO A N 1
ATOM 628 C CA . PRO A 1 86 ? 0.372 8.861 -14.022 1.00 95.12 86 PRO A CA 1
ATOM 629 C C . PRO A 1 86 ? 0.438 10.366 -14.326 1.00 95.12 86 PRO A C 1
ATOM 631 O O . PRO A 1 86 ? 0.882 10.750 -15.411 1.00 95.12 86 PRO A O 1
ATOM 634 N N . SER A 1 87 ? 0.039 11.216 -13.376 1.00 95.38 87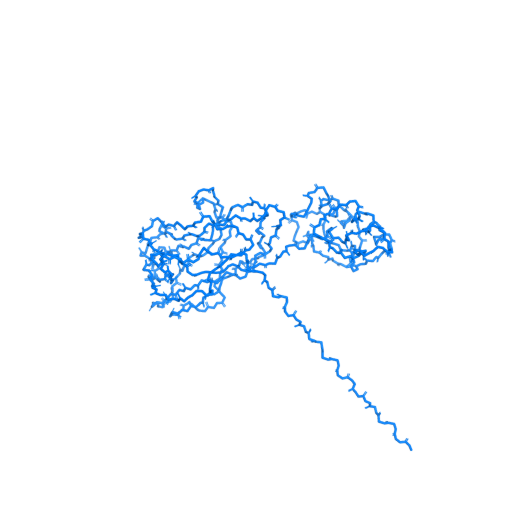 SER A N 1
ATOM 635 C CA . SER A 1 87 ? 0.012 12.679 -13.543 1.00 95.38 87 SER A CA 1
ATOM 636 C C . SER A 1 87 ? 0.764 13.448 -12.459 1.00 95.38 87 SER A C 1
ATOM 638 O O . SER A 1 87 ? 1.460 14.406 -12.783 1.00 95.38 87 SER A O 1
ATOM 640 N N . GLN A 1 88 ? 0.670 13.035 -11.192 1.00 96.69 88 GLN A N 1
ATOM 641 C CA . GLN A 1 88 ? 1.353 13.698 -10.075 1.00 96.69 88 GLN A CA 1
ATOM 642 C C . GLN A 1 88 ? 2.131 12.675 -9.242 1.00 96.69 88 GLN A C 1
ATOM 644 O O . GLN A 1 88 ? 1.592 11.635 -8.869 1.00 96.69 88 GLN A O 1
ATOM 649 N N . LEU A 1 89 ? 3.400 12.978 -8.960 1.00 96.50 89 LEU A N 1
ATOM 650 C CA . LEU A 1 89 ? 4.251 12.180 -8.080 1.00 96.50 89 LEU A CA 1
ATOM 651 C C . LEU A 1 89 ? 3.726 12.277 -6.645 1.00 96.50 89 LEU A C 1
ATOM 653 O O . LEU A 1 89 ? 3.533 13.385 -6.149 1.00 96.50 89 LEU A O 1
ATOM 657 N N . LEU A 1 90 ? 3.524 11.132 -5.993 1.00 96.81 90 LEU A N 1
ATOM 658 C CA . LEU A 1 90 ? 3.140 11.069 -4.582 1.00 96.81 90 LEU A CA 1
ATOM 659 C C . LEU A 1 90 ? 4.329 10.695 -3.701 1.00 96.81 90 LEU A C 1
ATOM 661 O O . LEU A 1 90 ? 4.601 11.369 -2.715 1.00 96.81 90 LEU A O 1
ATOM 665 N N . THR A 1 91 ? 5.064 9.641 -4.066 1.00 96.88 91 THR A N 1
ATOM 666 C CA . THR A 1 91 ? 6.269 9.236 -3.335 1.00 96.88 91 THR A CA 1
ATOM 667 C C . THR A 1 91 ? 7.259 8.507 -4.235 1.00 96.88 91 THR A C 1
ATOM 669 O O . THR A 1 91 ? 6.868 7.745 -5.123 1.00 96.88 91 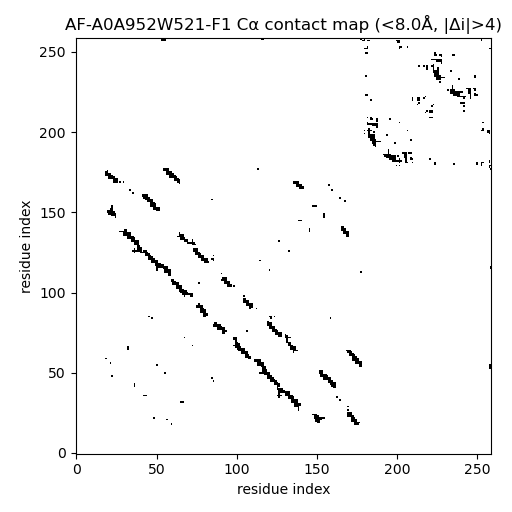THR A O 1
ATOM 672 N N . SER A 1 92 ? 8.550 8.737 -4.001 1.00 96.69 92 SER A N 1
ATOM 673 C CA . SER A 1 92 ? 9.643 8.023 -4.666 1.00 96.69 92 SER A CA 1
ATOM 674 C C . SER A 1 92 ? 10.099 6.858 -3.800 1.00 96.69 92 SER A C 1
ATOM 676 O O . SER A 1 92 ? 10.242 7.000 -2.590 1.00 96.69 92 SER A O 1
ATOM 678 N N . LEU A 1 93 ? 10.363 5.712 -4.418 1.00 96.81 93 LEU A N 1
ATOM 679 C CA . LEU A 1 93 ? 10.792 4.500 -3.733 1.00 96.81 93 LEU A CA 1
ATOM 680 C C . LEU A 1 93 ? 12.301 4.302 -3.877 1.00 96.81 93 LEU A C 1
ATOM 682 O O . LEU A 1 93 ? 12.896 4.587 -4.918 1.00 96.81 93 LEU A O 1
ATOM 686 N N . THR A 1 94 ? 12.916 3.769 -2.829 1.00 95.75 94 THR A N 1
ATOM 687 C CA . THR A 1 94 ? 14.356 3.514 -2.757 1.00 95.75 94 THR A CA 1
ATOM 688 C C . THR A 1 94 ? 14.615 2.018 -2.750 1.00 95.75 94 THR A C 1
ATOM 690 O O . THR A 1 94 ? 13.969 1.278 -2.011 1.00 95.75 94 THR A O 1
ATOM 693 N N . ALA A 1 95 ? 15.563 1.567 -3.572 1.00 94.62 95 ALA A N 1
ATOM 694 C CA . ALA A 1 95 ? 15.987 0.173 -3.581 1.00 94.62 95 ALA A CA 1
ATOM 695 C C . ALA A 1 95 ? 16.622 -0.208 -2.234 1.00 94.62 95 ALA A C 1
ATOM 697 O O . ALA A 1 95 ? 17.460 0.524 -1.710 1.00 94.62 95 ALA A O 1
ATOM 698 N N . THR A 1 96 ? 16.275 -1.376 -1.698 1.00 94.75 96 THR A N 1
ATOM 699 C CA . THR A 1 96 ? 16.815 -1.860 -0.413 1.00 94.75 96 THR A CA 1
ATOM 700 C C . THR A 1 96 ? 18.182 -2.535 -0.545 1.00 94.75 96 THR A C 1
ATOM 702 O O . THR A 1 96 ? 18.760 -2.965 0.450 1.00 94.75 96 THR A O 1
ATOM 705 N N . GLY A 1 97 ? 18.699 -2.675 -1.767 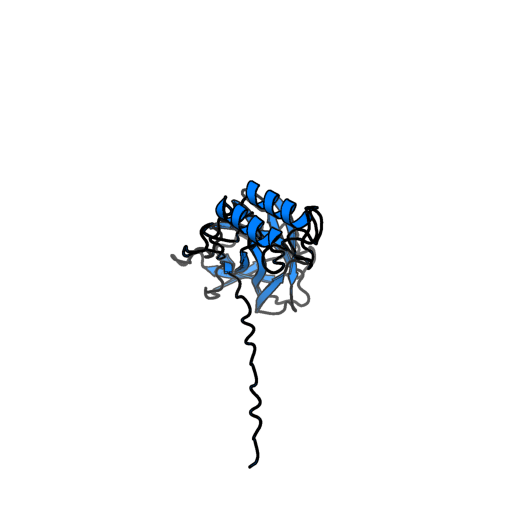1.00 92.50 97 GLY A N 1
ATOM 706 C CA . GLY A 1 97 ? 19.944 -3.377 -2.057 1.00 92.50 97 GLY A CA 1
ATOM 707 C C . GLY A 1 97 ? 20.518 -3.030 -3.433 1.00 92.50 97 GLY A C 1
ATOM 708 O O . GLY A 1 97 ? 19.939 -2.224 -4.167 1.00 92.50 97 GLY A O 1
ATOM 709 N N . PRO A 1 98 ? 21.671 -3.620 -3.794 1.00 92.31 98 PRO A N 1
ATOM 710 C CA . PRO A 1 98 ? 22.324 -3.357 -5.068 1.00 92.31 98 PRO A CA 1
ATOM 711 C C . PRO A 1 98 ? 21.470 -3.840 -6.246 1.00 92.31 98 PRO A C 1
ATOM 713 O O . PRO A 1 98 ? 20.928 -4.943 -6.244 1.00 92.31 98 PRO A O 1
ATOM 716 N N . LEU A 1 99 ? 21.399 -3.013 -7.285 1.00 92.38 99 LEU A N 1
ATOM 717 C CA . LEU A 1 99 ? 20.681 -3.304 -8.521 1.00 92.38 99 LEU A CA 1
ATOM 718 C C . LEU A 1 99 ? 21.666 -3.867 -9.553 1.00 92.38 99 LEU A C 1
ATOM 720 O O . LEU A 1 99 ? 22.383 -3.116 -10.216 1.00 92.38 99 LEU A O 1
ATOM 724 N N . THR A 1 100 ? 21.787 -5.191 -9.645 1.00 92.25 100 THR A N 1
ATOM 725 C CA . THR A 1 100 ? 22.750 -5.854 -10.544 1.00 92.25 100 THR A CA 1
ATOM 726 C C . THR A 1 100 ? 22.213 -7.189 -11.041 1.00 92.25 100 THR A C 1
ATOM 728 O O . THR A 1 100 ? 21.719 -7.992 -10.256 1.00 92.25 100 THR A O 1
ATOM 731 N N . GLY A 1 101 ? 22.356 -7.441 -12.345 1.00 91.25 101 GLY A N 1
ATOM 732 C CA . GLY A 1 101 ? 21.928 -8.687 -12.976 1.00 91.25 101 GLY A CA 1
ATOM 733 C C . GLY A 1 101 ? 20.409 -8.828 -13.076 1.00 91.25 101 GLY A C 1
ATOM 734 O O . GLY A 1 101 ? 19.662 -7.872 -12.861 1.00 91.25 101 GLY A O 1
ATOM 735 N N . ALA A 1 102 ? 19.965 -10.029 -13.447 1.00 90.50 102 ALA A N 1
ATOM 736 C CA . ALA A 1 102 ? 18.555 -10.389 -13.528 1.00 90.50 102 ALA A CA 1
ATOM 737 C C . ALA A 1 102 ? 18.052 -10.922 -12.182 1.00 90.50 102 ALA A C 1
ATOM 739 O O . ALA A 1 102 ? 18.680 -11.803 -11.599 1.00 90.50 102 ALA A O 1
ATOM 740 N N . GLY A 1 103 ? 16.912 -10.421 -11.713 1.00 91.25 103 GLY A N 1
ATOM 741 C CA . GLY A 1 103 ? 16.345 -10.839 -10.437 1.00 91.25 103 GLY A CA 1
ATOM 742 C C . GLY A 1 103 ? 15.116 -10.044 -10.017 1.00 91.25 103 GLY A C 1
ATOM 743 O O . GLY A 1 103 ? 14.567 -9.246 -10.778 1.00 91.25 103 GLY A O 1
ATOM 744 N N . GLU A 1 104 ? 14.688 -10.291 -8.786 1.00 94.06 104 GLU A N 1
ATOM 745 C CA . GLU A 1 104 ? 13.673 -9.507 -8.092 1.00 94.06 104 GLU A CA 1
ATOM 746 C C . GLU A 1 104 ? 14.356 -8.469 -7.210 1.00 94.06 104 GLU A C 1
ATOM 748 O O . GLU A 1 104 ? 15.286 -8.782 -6.468 1.00 94.06 104 GLU A O 1
ATOM 753 N N . PHE A 1 105 ? 13.889 -7.230 -7.299 1.00 94.75 105 PHE A N 1
ATOM 754 C CA . PHE A 1 105 ? 14.456 -6.104 -6.578 1.00 94.75 105 PHE A CA 1
ATOM 755 C C . PHE A 1 105 ? 13.367 -5.422 -5.775 1.00 94.75 105 PHE A C 1
ATOM 757 O O . PHE A 1 105 ? 12.282 -5.151 -6.293 1.00 94.75 105 PHE A O 1
ATOM 764 N N . THR A 1 106 ? 13.676 -5.152 -4.514 1.00 96.62 106 THR A N 1
ATOM 765 C CA . THR A 1 106 ? 12.738 -4.566 -3.566 1.00 96.62 106 THR A CA 1
ATOM 766 C C . THR A 1 106 ? 13.004 -3.080 -3.399 1.00 96.62 106 THR A C 1
ATOM 768 O O . THR A 1 106 ? 14.147 -2.642 -3.262 1.00 96.62 106 THR A O 1
ATOM 771 N N . PHE A 1 107 ? 11.917 -2.323 -3.391 1.00 96.75 107 PHE A N 1
ATOM 772 C CA . PHE A 1 107 ? 11.864 -0.889 -3.205 1.00 96.75 107 PHE A CA 1
ATOM 773 C C . PHE A 1 107 ? 10.920 -0.573 -2.045 1.00 96.75 107 PHE A C 1
ATOM 775 O O . PHE A 1 107 ? 9.900 -1.239 -1.871 1.00 96.75 107 PHE A O 1
ATOM 782 N N . ILE A 1 108 ? 11.257 0.441 -1.259 1.00 95.75 108 ILE A N 1
ATOM 783 C CA . ILE A 1 108 ? 10.452 0.911 -0.125 1.00 95.75 108 ILE A CA 1
ATOM 784 C C . ILE A 1 108 ? 10.289 2.426 -0.198 1.00 95.75 108 ILE A C 1
ATOM 786 O O . ILE A 1 108 ? 11.153 3.120 -0.740 1.00 95.75 108 ILE A O 1
ATOM 790 N N . SER A 1 109 ? 9.194 2.951 0.341 1.00 94.38 109 SER A N 1
ATOM 791 C CA . SER A 1 109 ? 9.057 4.391 0.553 1.00 94.38 109 SER A CA 1
ATOM 792 C C . SER A 1 109 ? 10.028 4.863 1.652 1.00 94.38 109 SER A C 1
ATOM 794 O O . SER A 1 109 ? 10.330 4.104 2.573 1.00 94.38 109 SER A O 1
ATOM 796 N N . PRO A 1 110 ? 10.547 6.103 1.577 1.00 87.75 110 PRO A N 1
ATOM 797 C CA . PRO A 1 110 ? 11.461 6.660 2.581 1.00 87.75 110 PRO A CA 1
ATOM 798 C C . PRO A 1 110 ? 10.796 6.896 3.946 1.00 87.75 110 PRO A C 1
ATOM 800 O O . PRO A 1 110 ? 11.491 7.068 4.942 1.00 87.75 110 PRO A O 1
ATOM 803 N N . GLY A 1 111 ? 9.465 6.899 3.985 1.00 85.25 111 GLY A N 1
ATOM 804 C CA . 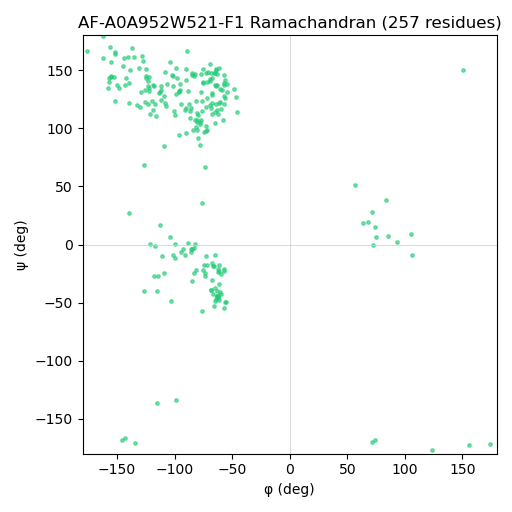GLY A 1 111 ? 8.654 6.957 5.192 1.00 85.25 111 GLY 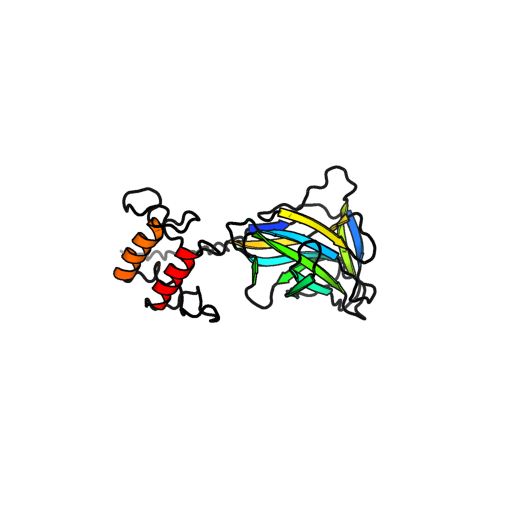A CA 1
ATOM 805 C C . GLY A 1 111 ? 7.381 6.139 5.016 1.00 85.25 111 GLY A C 1
ATOM 806 O O . GLY A 1 111 ? 7.238 5.383 4.050 1.00 85.25 111 GLY A O 1
ATOM 807 N N . GLU A 1 112 ? 6.453 6.300 5.947 1.00 85.25 112 GLU A N 1
ATOM 808 C CA . GLU A 1 112 ? 5.124 5.718 5.828 1.00 85.25 112 GLU A CA 1
ATOM 809 C C . GLU A 1 112 ? 4.378 6.299 4.623 1.00 85.25 112 GLU A C 1
ATOM 811 O O . GLU A 1 112 ? 4.465 7.490 4.330 1.00 85.25 112 GLU A O 1
ATOM 816 N N . PHE A 1 113 ? 3.695 5.430 3.882 1.00 91.56 113 PHE A N 1
ATOM 817 C CA . PHE A 1 113 ? 2.873 5.825 2.751 1.00 91.56 113 PHE A CA 1
ATOM 818 C C . PHE A 1 113 ? 1.596 4.997 2.765 1.00 91.56 113 PHE A C 1
ATOM 820 O O . PHE A 1 113 ? 1.660 3.766 2.727 1.00 91.56 113 PHE A O 1
ATOM 827 N N . VAL A 1 114 ? 0.455 5.674 2.824 1.00 92.56 114 VAL A N 1
ATOM 828 C CA . VAL A 1 114 ? -0.861 5.038 2.848 1.00 92.56 114 VAL A CA 1
ATOM 829 C C . VAL A 1 114 ? -1.459 5.063 1.443 1.00 92.56 114 VAL A C 1
ATOM 831 O O . VAL A 1 114 ? -1.463 6.078 0.746 1.00 92.56 114 VAL A O 1
ATOM 834 N N . LEU A 1 115 ? -1.910 3.894 1.005 1.00 94.69 115 LEU A N 1
ATOM 835 C CA . LEU A 1 115 ? -2.744 3.703 -0.167 1.00 94.69 115 LEU A CA 1
ATOM 836 C C . LEU A 1 115 ? -4.194 3.788 0.299 1.00 94.69 115 LEU A C 1
ATOM 838 O O . LEU A 1 115 ? -4.741 2.802 0.791 1.00 94.69 115 LEU A O 1
ATOM 842 N N . GLU A 1 116 ? -4.773 4.972 0.160 1.00 93.12 116 GLU A N 1
ATOM 843 C CA . GLU A 1 116 ? -6.117 5.273 0.635 1.00 93.12 116 GLU A CA 1
ATOM 844 C C . GLU A 1 116 ? -7.181 4.546 -0.186 1.00 93.12 116 GLU A C 1
ATOM 846 O O . GLU A 1 116 ? -7.076 4.405 -1.416 1.00 93.12 116 GLU A O 1
ATOM 851 N N . GLY A 1 117 ? -8.225 4.104 0.507 1.00 91.81 117 GLY A N 1
ATOM 852 C CA . GLY A 1 117 ? -9.344 3.384 -0.064 1.00 91.81 117 GLY A CA 1
ATOM 853 C C . GLY A 1 117 ? -10.037 4.173 -1.175 1.00 91.81 117 GLY A C 1
ATOM 854 O O . GLY A 1 117 ? -10.240 5.384 -1.104 1.00 91.81 117 GLY A O 1
ATOM 855 N N . GLY A 1 118 ? -10.382 3.488 -2.267 1.00 91.75 118 GLY A N 1
ATOM 856 C CA . GLY A 1 118 ? -11.098 4.078 -3.404 1.00 91.75 118 GLY A CA 1
ATOM 857 C C . GLY A 1 118 ? -10.258 5.020 -4.271 1.00 91.75 118 GLY A C 1
ATOM 858 O O . GLY A 1 118 ? -10.761 5.557 -5.262 1.00 91.75 118 GLY A O 1
ATOM 859 N N . ARG A 1 119 ? -8.976 5.237 -3.944 1.00 95.88 119 ARG A N 1
ATOM 860 C CA . ARG A 1 119 ? -8.078 6.052 -4.767 1.00 95.88 119 ARG A CA 1
ATOM 861 C C . ARG A 1 119 ? -7.352 5.219 -5.813 1.00 95.88 119 ARG A C 1
ATOM 863 O O . ARG A 1 119 ? -7.070 4.030 -5.656 1.00 95.88 119 ARG A O 1
ATOM 870 N N . ARG A 1 120 ? -7.033 5.901 -6.916 1.00 97.94 120 ARG A N 1
ATOM 871 C CA . ARG A 1 120 ? -6.253 5.359 -8.028 1.00 97.94 120 ARG A CA 1
ATOM 872 C C . ARG A 1 120 ? -4.794 5.741 -7.900 1.00 97.94 120 ARG A C 1
ATOM 874 O O . ARG A 1 120 ? -4.458 6.921 -7.768 1.00 97.94 120 ARG A O 1
ATOM 881 N N . TYR A 1 121 ? -3.945 4.738 -8.051 1.00 98.31 121 TYR A N 1
ATOM 882 C CA . TYR A 1 121 ? -2.503 4.864 -7.986 1.00 98.31 121 TYR A CA 1
ATOM 883 C C . TYR A 1 121 ? -1.850 4.255 -9.217 1.00 98.31 121 TYR A C 1
ATOM 885 O O . TYR A 1 121 ? -2.403 3.391 -9.899 1.00 98.31 121 TYR A O 1
ATOM 893 N N . TRP A 1 122 ? -0.629 4.697 -9.480 1.00 97.69 122 TRP A N 1
ATOM 894 C CA . TRP A 1 122 ? 0.223 4.159 -10.520 1.00 97.69 122 TRP A CA 1
ATOM 895 C C . TRP A 1 122 ? 1.595 3.846 -9.947 1.00 97.69 122 TRP A C 1
ATOM 897 O O . TRP A 1 122 ? 2.318 4.752 -9.532 1.00 97.69 122 TRP A O 1
ATOM 907 N N . LEU A 1 123 ? 1.985 2.574 -9.994 1.00 96.75 123 LEU A N 1
ATOM 908 C CA . LEU A 1 123 ? 3.377 2.185 -9.816 1.00 96.75 123 LEU A CA 1
ATOM 909 C C . LEU A 1 123 ? 4.110 2.478 -11.121 1.00 96.75 123 LEU A C 1
ATOM 911 O O . LEU A 1 123 ? 3.951 1.758 -12.110 1.00 96.75 123 LEU A O 1
ATOM 915 N N . ARG A 1 124 ? 4.883 3.561 -11.131 1.00 93.12 124 ARG A N 1
ATOM 916 C CA . ARG A 1 124 ? 5.613 4.045 -12.299 1.00 93.12 124 ARG A CA 1
ATOM 917 C C . ARG A 1 124 ? 7.099 3.768 -12.137 1.00 93.12 124 ARG A C 1
ATOM 919 O O . ARG A 1 124 ? 7.682 4.014 -11.086 1.00 93.12 124 ARG A O 1
ATOM 926 N N . MET A 1 125 ? 7.712 3.336 -13.230 1.00 90.00 125 MET A N 1
ATOM 927 C CA . MET A 1 125 ? 9.154 3.251 -13.374 1.00 90.00 125 MET A CA 1
ATOM 928 C C . MET A 1 125 ? 9.625 4.084 -14.570 1.00 90.00 125 MET A C 1
ATOM 930 O O . MET A 1 125 ? 9.087 3.954 -15.674 1.00 90.00 125 MET A O 1
ATOM 934 N N . SER A 1 126 ? 10.651 4.902 -14.358 1.00 87.62 126 SER A N 1
ATOM 935 C CA . SER A 1 126 ? 11.372 5.694 -15.364 1.00 87.62 126 SER A CA 1
ATOM 936 C C . SER A 1 126 ? 12.877 5.449 -15.267 1.00 87.62 126 SER A C 1
ATOM 938 O O . SER A 1 126 ? 13.383 4.939 -14.270 1.00 87.62 126 SER A O 1
ATOM 940 N N . ALA A 1 127 ? 13.612 5.792 -16.322 1.00 81.50 127 ALA A N 1
ATOM 941 C CA . ALA A 1 127 ? 15.064 5.919 -16.243 1.00 81.50 127 ALA A CA 1
ATOM 942 C C . ALA A 1 127 ? 15.442 7.388 -16.057 1.00 81.50 127 ALA A C 1
ATOM 944 O O . ALA A 1 127 ? 14.834 8.272 -16.663 1.00 81.50 127 ALA A O 1
ATOM 945 N N . GLN A 1 128 ? 16.477 7.654 -15.264 1.00 76.81 128 GLN A N 1
ATOM 946 C CA . GLN A 1 128 ? 17.056 8.994 -15.205 1.00 76.81 128 GLN A CA 1
ATOM 947 C C . GLN A 1 128 ? 17.813 9.324 -16.502 1.00 76.81 128 GLN A C 1
ATOM 949 O O . GLN A 1 128 ? 18.410 8.446 -17.135 1.00 76.81 128 GLN A O 1
ATOM 954 N N . THR A 1 129 ? 17.827 10.604 -16.888 1.00 73.06 129 THR A N 1
ATOM 955 C CA . THR A 1 129 ? 18.636 11.088 -18.018 1.00 73.06 129 THR A CA 1
ATOM 956 C C . THR A 1 129 ? 20.096 10.691 -17.814 1.00 73.06 129 THR A C 1
ATOM 958 O O . THR A 1 129 ? 20.659 10.901 -16.742 1.00 73.06 129 THR A O 1
ATOM 961 N N . GLY A 1 130 ? 20.713 10.109 -18.845 1.00 71.38 130 GLY A N 1
ATOM 962 C CA . GLY A 1 130 ? 22.108 9.658 -18.791 1.00 71.38 130 GLY A CA 1
ATOM 963 C C . GLY A 1 130 ? 22.352 8.372 -17.987 1.00 71.38 130 GLY A C 1
ATOM 964 O O . GLY A 1 130 ? 23.507 7.991 -17.812 1.00 71.38 130 GLY A O 1
ATOM 965 N N . SER A 1 131 ? 21.305 7.688 -17.509 1.00 71.50 131 SER A N 1
ATOM 966 C CA . SER A 1 131 ? 21.436 6.387 -16.844 1.00 71.50 131 SER A CA 1
ATOM 967 C C . SER A 1 131 ? 21.658 5.245 -17.851 1.00 71.50 131 SER A C 1
ATOM 969 O O . SER A 1 131 ? 21.099 5.294 -18.953 1.00 71.50 131 SER A O 1
ATOM 971 N N . PRO A 1 132 ? 22.432 4.198 -17.497 1.00 71.38 132 PRO A N 1
ATOM 972 C CA . PRO A 1 132 ? 22.496 2.973 -18.287 1.00 71.38 132 PRO A CA 1
ATOM 973 C C . PRO A 1 132 ? 21.116 2.328 -18.470 1.00 71.38 132 PRO A C 1
ATOM 975 O O . PRO A 1 132 ? 20.286 2.343 -17.562 1.00 71.38 132 PRO A O 1
ATOM 978 N N . GLN A 1 133 ? 20.897 1.704 -19.630 1.00 78.88 133 GLN A N 1
ATOM 979 C CA . GLN A 1 133 ? 19.672 0.950 -19.909 1.00 78.88 133 GLN A CA 1
ATOM 980 C C . GLN A 1 133 ? 19.527 -0.249 -18.963 1.00 78.88 133 GLN A C 1
ATOM 982 O O . GLN A 1 133 ? 20.515 -0.899 -18.600 1.00 78.88 133 GLN A O 1
ATOM 987 N N . PHE A 1 134 ? 18.280 -0.570 -18.627 1.00 83.12 134 PHE A N 1
ATOM 988 C CA . PHE A 1 134 ? 17.891 -1.732 -17.832 1.00 83.12 134 PHE A CA 1
ATOM 989 C C . PHE A 1 134 ? 16.604 -2.341 -18.392 1.00 83.12 134 PHE A C 1
ATOM 991 O O . PHE A 1 134 ? 15.885 -1.713 -19.163 1.00 83.12 134 PHE A O 1
ATOM 998 N N . LEU A 1 135 ? 16.306 -3.591 -18.056 1.00 84.31 135 LEU A N 1
ATOM 999 C CA . LEU A 1 135 ? 15.137 -4.281 -18.591 1.00 84.31 135 LEU A CA 1
ATOM 1000 C C . LEU A 1 135 ? 14.108 -4.508 -17.490 1.00 84.31 135 LEU A C 1
ATOM 1002 O O . LEU A 1 135 ? 14.457 -4.949 -16.395 1.00 84.31 135 LEU A O 1
ATOM 1006 N N . TRP A 1 136 ? 12.835 -4.259 -17.803 1.00 85.19 136 TRP A N 1
ATOM 1007 C CA . TRP A 1 136 ? 11.738 -4.771 -16.983 1.00 85.19 136 TRP A CA 1
ATOM 1008 C C . TRP A 1 136 ? 11.396 -6.168 -17.489 1.00 85.19 136 TRP A C 1
ATOM 1010 O O . TRP A 1 136 ? 11.082 -6.358 -18.673 1.00 85.19 136 TRP A O 1
ATOM 1020 N N . SER A 1 137 ? 11.502 -7.152 -16.604 1.00 86.06 137 SER A N 1
ATOM 1021 C CA . SER A 1 137 ? 11.093 -8.517 -16.898 1.00 86.06 137 SER A CA 1
ATOM 1022 C C . SER A 1 137 ? 9.571 -8.630 -16.861 1.00 86.06 137 SER A C 1
ATOM 1024 O O . SER A 1 137 ? 8.896 -8.010 -16.033 1.00 86.06 137 SER A O 1
ATOM 1026 N N . ALA A 1 138 ? 9.029 -9.397 -17.799 1.00 77.94 138 ALA A N 1
ATOM 1027 C CA . ALA A 1 138 ? 7.609 -9.397 -18.093 1.00 77.94 138 ALA A CA 1
ATOM 1028 C C . ALA A 1 138 ? 7.089 -10.792 -18.464 1.00 77.94 138 ALA A C 1
ATOM 1030 O O . ALA A 1 138 ? 7.837 -11.695 -18.855 1.00 77.94 138 ALA A O 1
ATOM 1031 N N . THR A 1 139 ? 5.776 -10.942 -18.348 1.00 73.06 139 THR A N 1
ATOM 1032 C CA . THR A 1 139 ? 5.006 -12.112 -18.755 1.00 73.06 139 THR A CA 1
ATOM 1033 C C . THR A 1 139 ? 4.293 -11.832 -20.083 1.00 73.06 139 THR A C 1
ATOM 1035 O O . THR A 1 139 ? 3.932 -10.693 -20.398 1.00 73.06 139 THR A O 1
ATOM 1038 N N . SER A 1 140 ? 4.148 -12.863 -20.920 1.00 65.00 140 SER A N 1
ATOM 1039 C CA . SER A 1 140 ? 3.497 -12.761 -22.237 1.00 65.00 140 SER A CA 1
ATOM 1040 C C . SER A 1 140 ? 2.042 -12.326 -22.103 1.00 65.00 140 SER A C 1
ATOM 1042 O O . SER A 1 140 ? 1.271 -13.042 -21.477 1.00 65.00 140 SER A O 1
ATOM 1044 N N . ILE A 1 141 ? 1.646 -11.208 -22.732 1.00 57.88 141 ILE A N 1
ATOM 1045 C CA . ILE A 1 141 ? 0.218 -10.849 -22.858 1.00 57.88 141 ILE A CA 1
ATOM 1046 C C . ILE A 1 141 ? -0.485 -11.703 -23.926 1.00 57.88 141 ILE A C 1
ATOM 1048 O O . ILE A 1 141 ? -1.701 -11.850 -23.903 1.00 57.88 141 ILE A O 1
ATOM 1052 N N . ASN A 1 142 ? 0.295 -12.271 -24.857 1.00 48.28 142 ASN A N 1
ATOM 1053 C CA . ASN A 1 142 ? -0.187 -13.020 -26.022 1.00 48.28 142 ASN A CA 1
ATOM 1054 C C . ASN A 1 142 ? -0.293 -14.530 -25.770 1.00 48.28 142 ASN A C 1
ATOM 1056 O O . ASN A 1 142 ? -0.751 -15.265 -26.642 1.00 48.28 142 ASN A O 1
ATOM 1060 N N . ALA A 1 143 ? 0.119 -15.015 -24.596 1.00 50.22 143 ALA A N 1
ATOM 1061 C CA . ALA A 1 143 ? -0.375 -16.298 -24.128 1.00 50.22 143 ALA A CA 1
ATOM 1062 C C . ALA A 1 143 ? -1.831 -16.058 -23.721 1.00 50.22 143 ALA A C 1
ATOM 1064 O O . ALA A 1 143 ? -2.084 -15.453 -22.681 1.00 50.22 143 ALA A O 1
ATOM 1065 N N . ALA A 1 144 ? -2.784 -16.451 -24.567 1.00 41.91 144 ALA A N 1
ATOM 1066 C CA . ALA A 1 144 ? -4.191 -16.473 -24.190 1.00 41.91 144 ALA A CA 1
ATOM 1067 C C . ALA A 1 144 ? -4.313 -17.119 -22.794 1.00 41.91 144 ALA A C 1
ATOM 1069 O O . ALA A 1 144 ? -3.958 -18.285 -22.629 1.00 41.91 144 ALA A O 1
ATOM 1070 N N . GLY A 1 145 ? -4.728 -16.336 -21.791 1.00 55.56 145 GLY A N 1
ATOM 1071 C CA . GLY A 1 145 ? -4.832 -16.790 -20.400 1.00 55.56 145 GLY A CA 1
ATOM 1072 C C . GLY A 1 145 ? -3.762 -16.301 -19.415 1.00 55.56 145 GLY A C 1
ATOM 1073 O O . GLY A 1 145 ? -3.762 -16.791 -18.291 1.00 55.56 145 GLY A O 1
ATOM 1074 N N . ALA A 1 146 ? -2.878 -15.352 -19.759 1.00 60.81 146 ALA A N 1
ATOM 1075 C CA . ALA A 1 146 ? -2.049 -14.701 -18.736 1.00 60.81 146 ALA A CA 1
ATOM 1076 C C . ALA A 1 146 ? -2.948 -13.925 -17.747 1.00 60.81 146 ALA A C 1
ATOM 1078 O O . ALA A 1 146 ? -3.622 -12.976 -18.178 1.00 60.81 146 ALA A O 1
ATOM 1079 N N . PRO A 1 147 ? -2.992 -14.309 -16.456 1.00 67.88 147 PRO A N 1
ATOM 1080 C CA . PRO A 1 147 ? -3.925 -13.720 -15.506 1.00 67.88 147 PRO A CA 1
ATOM 1081 C C . PRO A 1 147 ? -3.670 -12.217 -15.347 1.00 67.88 147 PRO A C 1
ATOM 1083 O O . PRO A 1 147 ? -2.573 -11.697 -15.591 1.00 67.88 147 PRO A O 1
ATOM 1086 N N . ASP A 1 148 ? -4.718 -11.470 -15.013 1.00 81.94 148 ASP A N 1
ATOM 1087 C CA . ASP A 1 148 ? -4.529 -10.118 -14.494 1.00 81.94 148 ASP A CA 1
ATOM 1088 C C . ASP A 1 148 ? -3.812 -10.187 -13.142 1.00 81.94 148 ASP A C 1
ATOM 1090 O O . ASP A 1 148 ? -3.985 -11.173 -12.420 1.00 81.94 148 ASP A O 1
ATOM 1094 N N . PRO A 1 149 ? -2.981 -9.182 -12.801 1.00 86.94 149 PRO A N 1
ATOM 1095 C CA . PRO A 1 149 ? -2.435 -9.073 -11.459 1.00 86.94 149 PRO A CA 1
ATOM 1096 C C . PRO A 1 149 ? -3.541 -9.228 -10.415 1.00 86.94 149 PRO A C 1
ATOM 1098 O O . PRO A 1 149 ? -4.608 -8.628 -10.533 1.00 86.94 149 PRO A O 1
ATOM 1101 N N . THR A 1 150 ? -3.271 -10.046 -9.406 1.00 89.88 150 THR A N 1
ATOM 1102 C CA . THR A 1 150 ? -4.203 -10.349 -8.319 1.00 89.88 150 THR A CA 1
ATOM 1103 C C . THR A 1 150 ? -3.804 -9.599 -7.056 1.00 89.88 150 THR A C 1
ATOM 1105 O O . THR A 1 150 ? -2.636 -9.256 -6.873 1.00 89.88 150 THR A O 1
ATOM 1108 N N . GLY A 1 151 ? -4.755 -9.380 -6.161 1.00 91.19 151 GLY A N 1
ATOM 1109 C CA . GLY A 1 151 ? -4.548 -8.697 -4.890 1.00 91.19 151 GLY A CA 1
ATOM 1110 C C . GLY A 1 151 ? -5.858 -8.099 -4.398 1.00 91.19 151 GLY A C 1
ATOM 1111 O O . GLY A 1 151 ? -6.910 -8.359 -4.983 1.00 91.19 151 GLY A O 1
ATOM 1112 N N . VAL A 1 152 ? -5.794 -7.313 -3.326 1.00 93.81 152 VAL A N 1
ATOM 1113 C CA . VAL A 1 152 ? -6.970 -6.584 -2.820 1.00 93.81 152 VAL A CA 1
ATOM 1114 C C . VAL A 1 152 ? -7.352 -5.386 -3.695 1.00 93.81 152 VAL A C 1
ATOM 1116 O O . VAL A 1 152 ? -8.519 -5.012 -3.732 1.00 93.81 152 VAL A O 1
ATOM 1119 N N . ALA A 1 153 ? -6.392 -4.786 -4.403 1.00 95.62 153 ALA A N 1
ATOM 1120 C CA . ALA A 1 153 ? -6.636 -3.677 -5.313 1.00 95.62 153 ALA A CA 1
ATOM 1121 C C . ALA A 1 153 ? -7.069 -4.182 -6.695 1.00 95.62 153 ALA A C 1
ATOM 1123 O O . ALA A 1 153 ? -6.610 -5.219 -7.181 1.00 95.62 153 ALA A O 1
ATOM 1124 N N . GLN A 1 154 ? -7.915 -3.409 -7.369 1.00 95.44 154 GLN A N 1
ATOM 1125 C CA . GLN A 1 154 ? -8.309 -3.674 -8.744 1.00 95.44 154 GLN A CA 1
ATOM 1126 C C . GLN A 1 154 ? -7.194 -3.251 -9.706 1.00 95.44 154 GLN A C 1
ATOM 1128 O O . GLN A 1 154 ? -6.703 -2.124 -9.660 1.00 95.44 154 GLN A O 1
ATOM 1133 N N . TYR A 1 155 ? -6.825 -4.131 -10.635 1.00 93.94 155 TYR A N 1
ATOM 1134 C CA . TYR A 1 155 ? -5.916 -3.799 -11.730 1.00 93.94 155 TYR A CA 1
ATOM 1135 C C . TYR A 1 155 ? -6.598 -2.888 -12.765 1.00 93.94 155 TYR A C 1
ATOM 1137 O O . TYR A 1 155 ? -7.641 -3.242 -13.312 1.00 93.94 155 TYR A O 1
ATOM 1145 N N . LEU A 1 156 ? -5.989 -1.738 -13.075 1.00 92.56 156 LEU A N 1
ATOM 1146 C CA . LEU A 1 156 ? -6.523 -0.773 -14.054 1.00 92.56 156 LEU A CA 1
ATOM 1147 C C . LEU A 1 156 ? -5.875 -0.868 -15.437 1.00 92.56 156 LEU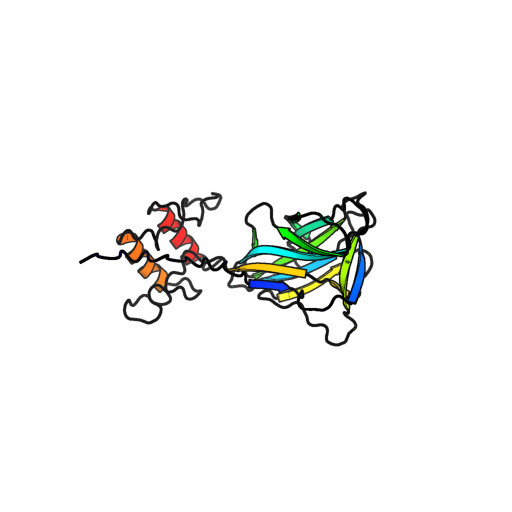 A C 1
ATOM 1149 O O . LEU A 1 156 ? -6.346 -0.249 -16.390 1.00 92.56 156 LEU A O 1
ATOM 1153 N N . GLY A 1 157 ? -4.777 -1.610 -15.555 1.00 88.94 157 GLY A N 1
ATOM 1154 C CA . GLY A 1 157 ? -4.055 -1.761 -16.808 1.00 88.94 157 GLY A CA 1
ATOM 1155 C C . GLY A 1 157 ? -2.587 -1.372 -16.723 1.00 88.94 157 GLY A C 1
ATOM 1156 O O . GLY A 1 157 ? -2.025 -1.046 -15.674 1.00 88.94 157 GLY A O 1
ATOM 1157 N N . PHE A 1 158 ? -1.945 -1.452 -17.881 1.00 87.50 158 PHE A N 1
ATOM 1158 C CA . PHE A 1 158 ? -0.536 -1.160 -18.067 1.00 87.50 158 PHE A CA 1
ATOM 1159 C C . PHE A 1 158 ? -0.369 -0.051 -19.102 1.00 87.50 158 PHE A C 1
ATOM 1161 O O . PHE A 1 158 ? -0.973 -0.100 -20.172 1.00 87.50 158 PHE A O 1
ATOM 1168 N N . LEU A 1 159 ? 0.490 0.918 -18.796 1.00 88.06 159 LEU A N 1
ATOM 1169 C CA . LEU A 1 159 ? 0.839 2.009 -19.693 1.00 88.06 159 LEU A CA 1
ATOM 1170 C C . LEU A 1 159 ? 2.337 2.050 -19.950 1.00 88.06 159 LEU A C 1
ATOM 1172 O O . LEU A 1 159 ? 3.160 1.829 -19.061 1.00 88.06 159 LEU A O 1
ATOM 1176 N N . ALA A 1 160 ? 2.684 2.418 -21.175 1.00 85.81 160 ALA A N 1
ATOM 1177 C CA . ALA A 1 160 ? 4.032 2.788 -21.557 1.00 85.81 160 ALA A CA 1
ATOM 1178 C C . ALA A 1 160 ? 3.956 3.928 -22.571 1.00 85.81 160 ALA A C 1
ATOM 1180 O O . ALA A 1 160 ? 3.148 3.877 -23.494 1.00 85.81 160 ALA A O 1
ATOM 1181 N N . ASN A 1 161 ? 4.811 4.936 -22.423 1.00 78.62 161 ASN A N 1
ATOM 1182 C CA . ASN A 1 161 ? 4.936 6.035 -23.391 1.00 78.62 161 ASN A CA 1
ATOM 1183 C C . ASN A 1 161 ? 6.295 6.025 -24.125 1.00 78.62 161 ASN A C 1
ATOM 1185 O O . ASN A 1 161 ? 6.701 7.023 -24.714 1.00 78.62 161 ASN A O 1
ATOM 1189 N N . GLY A 1 162 ? 7.004 4.893 -24.062 1.00 70.44 162 GLY A N 1
ATOM 1190 C CA . GLY A 1 162 ? 8.223 4.603 -24.818 1.00 70.44 162 GLY A CA 1
ATOM 1191 C C . GLY A 1 162 ? 8.005 3.452 -25.800 1.00 70.44 162 GLY A C 1
ATOM 1192 O O . GLY A 1 162 ? 6.973 3.383 -26.462 1.00 70.44 162 GLY A O 1
ATOM 1193 N N . ALA A 1 163 ? 8.961 2.521 -25.881 1.00 62.12 163 ALA A N 1
ATOM 1194 C CA . ALA A 1 163 ? 8.804 1.323 -26.702 1.00 62.12 163 ALA A CA 1
ATOM 1195 C C . ALA A 1 163 ? 7.543 0.540 -26.268 1.00 62.12 163 ALA A C 1
ATOM 1197 O O . ALA A 1 163 ? 7.458 0.147 -25.096 1.00 62.12 163 ALA A O 1
ATOM 1198 N N . PRO A 1 164 ? 6.563 0.321 -27.166 1.00 60.19 164 PRO A N 1
ATOM 1199 C CA . PRO A 1 164 ? 5.373 -0.445 -26.835 1.00 60.19 164 PRO A CA 1
ATOM 1200 C C . PRO A 1 164 ? 5.775 -1.851 -26.384 1.00 60.19 164 PRO A C 1
ATOM 1202 O O . PRO A 1 164 ? 6.603 -2.517 -27.003 1.00 60.19 164 PRO A O 1
ATOM 1205 N N . SER A 1 165 ? 5.197 -2.290 -25.270 1.00 64.50 165 SER A N 1
ATOM 1206 C CA . SER A 1 165 ? 5.442 -3.601 -24.676 1.00 64.50 165 SER A CA 1
ATOM 1207 C C . SER A 1 165 ? 4.139 -4.379 -24.708 1.00 64.50 165 SER A C 1
ATOM 1209 O O . SER A 1 165 ? 3.223 -4.062 -23.956 1.00 64.50 165 SER A O 1
ATOM 1211 N N . GLY A 1 166 ? 4.062 -5.415 -25.542 1.00 65.19 166 GLY A N 1
ATOM 1212 C CA . GLY A 1 166 ? 2.964 -6.388 -25.524 1.00 65.19 166 GLY A CA 1
ATOM 1213 C C . GLY A 1 166 ? 3.090 -7.385 -24.367 1.00 65.19 166 GLY A C 1
ATOM 1214 O O . GLY A 1 166 ? 2.833 -8.566 -24.545 1.00 65.19 166 GLY A O 1
ATOM 1215 N N . PHE A 1 167 ? 3.581 -6.956 -23.207 1.00 72.19 167 PHE A N 1
ATOM 1216 C CA . PHE A 1 167 ? 3.885 -7.824 -22.070 1.00 72.19 167 PHE A CA 1
ATOM 1217 C C . PHE A 1 167 ? 3.450 -7.136 -20.780 1.00 72.19 167 PHE A C 1
ATOM 1219 O O . PHE A 1 167 ? 3.694 -5.934 -20.626 1.00 72.19 167 PHE A O 1
ATOM 1226 N N . LYS A 1 168 ? 2.854 -7.894 -19.850 1.00 77.62 168 LYS A N 1
ATOM 1227 C CA . LYS A 1 168 ? 2.578 -7.414 -18.490 1.00 77.62 168 LYS A CA 1
ATOM 1228 C C . LYS A 1 168 ? 3.863 -7.543 -17.687 1.00 77.62 168 LYS A C 1
ATOM 1230 O O . LYS A 1 168 ? 4.437 -8.624 -17.615 1.00 77.62 168 LYS A O 1
ATOM 1235 N N . ASN A 1 169 ? 4.359 -6.457 -17.107 1.00 83.00 169 ASN A N 1
ATOM 1236 C CA . ASN A 1 169 ? 5.564 -6.578 -16.293 1.00 83.00 169 ASN A CA 1
ATOM 1237 C C . ASN A 1 169 ? 5.278 -7.352 -15.003 1.00 83.00 169 ASN A C 1
ATOM 1239 O O . ASN A 1 169 ? 4.136 -7.385 -14.542 1.00 83.00 169 ASN A O 1
ATOM 1243 N N . ARG A 1 170 ? 6.316 -7.965 -14.430 1.00 89.25 170 ARG A N 1
ATOM 1244 C CA . ARG A 1 170 ? 6.188 -8.730 -13.190 1.00 89.25 170 ARG A CA 1
ATOM 1245 C C . ARG A 1 170 ? 6.532 -7.852 -11.986 1.00 89.25 170 ARG A C 1
ATOM 1247 O O . ARG A 1 170 ? 7.631 -7.284 -11.916 1.00 89.25 170 ARG A O 1
ATOM 1254 N N . PHE A 1 171 ? 5.575 -7.711 -11.077 1.00 93.00 171 PHE A N 1
ATOM 1255 C CA . PHE A 1 171 ? 5.659 -6.839 -9.909 1.00 93.00 171 PHE A CA 1
ATOM 1256 C C . PHE A 1 171 ? 4.808 -7.370 -8.750 1.00 93.00 171 PHE A C 1
ATOM 1258 O O . PHE A 1 171 ? 3.942 -8.228 -8.933 1.00 93.00 171 PHE A O 1
ATOM 1265 N N . GLN A 1 172 ? 5.037 -6.825 -7.562 1.00 95.56 172 GLN A N 1
ATOM 1266 C CA . GLN A 1 172 ? 4.162 -6.974 -6.408 1.00 95.56 172 GLN A CA 1
ATOM 1267 C C . GLN A 1 172 ? 4.265 -5.742 -5.520 1.00 95.56 172 GLN A C 1
ATOM 1269 O O . GLN A 1 172 ? 5.361 -5.260 -5.254 1.00 95.56 172 GLN A O 1
ATOM 1274 N N . ILE A 1 173 ? 3.125 -5.268 -5.044 1.00 96.38 173 ILE A N 1
ATOM 1275 C CA . ILE A 1 173 ? 2.996 -4.318 -3.948 1.00 96.38 173 ILE A CA 1
ATOM 1276 C C . ILE A 1 173 ? 2.446 -5.121 -2.777 1.00 96.38 173 ILE A C 1
ATOM 1278 O O . ILE A 1 173 ? 1.385 -5.739 -2.903 1.00 96.38 173 ILE A O 1
ATOM 1282 N N . VAL A 1 174 ? 3.173 -5.147 -1.664 1.00 94.94 174 VAL A N 1
ATOM 1283 C CA . VAL A 1 174 ? 2.622 -5.636 -0.397 1.00 94.94 174 VAL A CA 1
ATOM 1284 C C . VAL A 1 174 ? 2.196 -4.458 0.456 1.00 94.94 174 VAL A C 1
ATOM 1286 O O . VAL A 1 174 ? 2.766 -3.372 0.358 1.00 94.94 174 VAL A O 1
ATOM 1289 N N . GLY A 1 175 ? 1.208 -4.677 1.303 1.00 90.69 175 GLY A N 1
ATOM 1290 C CA . GLY A 1 175 ? 0.753 -3.691 2.264 1.00 90.69 175 GLY A CA 1
ATOM 1291 C C . GLY A 1 175 ? 0.062 -4.367 3.428 1.00 90.69 175 GLY A C 1
ATOM 1292 O O . GLY A 1 175 ? -0.216 -5.564 3.401 1.00 90.69 175 GLY A O 1
ATOM 1293 N N . TRP A 1 176 ? -0.205 -3.589 4.458 1.00 87.69 176 TRP A N 1
ATOM 1294 C CA . TRP A 1 176 ? -1.003 -4.027 5.590 1.00 87.69 176 TRP A CA 1
ATOM 1295 C C . TRP A 1 176 ? -2.229 -3.135 5.652 1.00 87.69 176 TRP A C 1
ATOM 1297 O O . TRP A 1 176 ? -2.064 -1.926 5.477 1.00 87.69 176 TRP A O 1
ATOM 1307 N N . PRO A 1 177 ? -3.429 -3.692 5.887 1.00 84.81 177 PRO A N 1
ATOM 1308 C CA . PRO A 1 177 ? -4.574 -2.875 6.246 1.00 84.81 177 PRO A CA 1
ATOM 1309 C C . PRO A 1 177 ? -4.153 -1.889 7.331 1.00 84.81 177 PRO A C 1
ATOM 1311 O O . PRO A 1 177 ? -3.568 -2.307 8.339 1.00 84.81 177 PRO A O 1
ATOM 1314 N N . VAL A 1 178 ? -4.396 -0.598 7.112 1.00 81.44 178 VAL A N 1
ATOM 1315 C CA . VAL A 1 178 ? -4.319 0.361 8.210 1.00 81.44 178 VAL A CA 1
ATOM 1316 C C . VAL A 1 178 ? -5.389 -0.096 9.184 1.00 81.44 178 VAL A C 1
ATOM 1318 O O . VAL A 1 178 ? -6.572 -0.134 8.846 1.00 81.44 178 VAL A O 1
ATOM 1321 N N . ARG A 1 179 ? -4.962 -0.577 10.356 1.00 74.00 179 ARG A N 1
ATOM 1322 C CA . ARG A 1 179 ? -5.918 -0.879 11.410 1.00 74.00 179 ARG A CA 1
ATOM 1323 C C . ARG A 1 179 ? -6.541 0.443 11.792 1.00 74.00 179 ARG A C 1
ATOM 1325 O O . ARG A 1 179 ? -5.845 1.379 12.172 1.00 74.00 179 ARG A O 1
ATOM 1332 N N . CYS A 1 180 ? -7.843 0.496 11.636 1.00 80.19 180 CYS A N 1
ATOM 1333 C CA . CYS A 1 180 ? -8.646 1.598 12.082 1.00 80.19 180 CYS A CA 1
ATOM 1334 C C . CYS A 1 180 ? -8.547 1.610 13.603 1.00 80.19 180 CYS A C 1
ATOM 1336 O O . CYS A 1 180 ? -9.089 0.727 14.254 1.00 80.19 180 CYS A O 1
ATOM 1338 N N . GLY A 1 181 ? -7.770 2.536 14.171 1.00 84.25 181 GLY A N 1
ATOM 1339 C CA . GLY A 1 181 ? -7.544 2.558 15.621 1.00 84.25 181 GLY A CA 1
ATOM 1340 C C . GLY A 1 181 ? -8.845 2.669 16.422 1.00 84.25 181 GLY A C 1
ATOM 1341 O O . GLY A 1 181 ? -8.875 2.278 17.577 1.00 84.25 181 GLY A O 1
ATOM 1342 N N . ALA A 1 182 ? -9.919 3.160 15.797 1.00 91.38 182 ALA A N 1
ATOM 1343 C CA . ALA A 1 182 ? -11.245 3.254 16.390 1.00 91.38 182 ALA A CA 1
ATOM 1344 C C . ALA A 1 182 ? -12.150 2.029 16.154 1.00 91.38 182 ALA A C 1
ATOM 1346 O O . ALA A 1 182 ? -13.213 1.988 16.755 1.00 91.38 182 ALA A O 1
ATOM 1347 N N . ASP A 1 183 ? -11.775 1.060 15.310 1.00 93.06 183 ASP A N 1
ATOM 1348 C CA . ASP A 1 183 ? -12.486 -0.224 15.173 1.00 93.06 183 ASP A CA 1
ATOM 1349 C C . ASP A 1 183 ? -11.961 -1.145 16.272 1.00 93.06 183 ASP A C 1
ATOM 1351 O O . ASP A 1 183 ? -10.851 -1.684 16.196 1.00 93.06 183 ASP A O 1
ATOM 1355 N N . LEU A 1 184 ? -12.720 -1.217 17.354 1.00 94.38 184 LEU A N 1
ATOM 1356 C CA . LEU A 1 184 ? -12.336 -1.840 18.609 1.00 94.38 184 LEU A CA 1
ATOM 1357 C C . LEU A 1 184 ? -13.195 -3.067 18.917 1.00 94.38 184 LEU A C 1
ATOM 1359 O O . LEU A 1 184 ? -12.740 -3.960 19.638 1.00 94.38 184 LEU A O 1
ATOM 1363 N N . THR A 1 185 ? -14.434 -3.116 18.422 1.00 95.75 185 THR A N 1
ATOM 1364 C CA . THR A 1 185 ? -15.382 -4.174 18.760 1.00 95.75 185 THR A CA 1
ATOM 1365 C C . THR A 1 185 ? -16.479 -4.357 17.712 1.00 95.75 185 THR A C 1
ATOM 1367 O O . THR A 1 185 ? -17.115 -3.408 17.283 1.00 95.75 185 THR A O 1
ATOM 1370 N N . GLY A 1 186 ? -16.832 -5.609 17.421 1.00 94.19 186 GLY A N 1
ATOM 1371 C CA . GLY A 1 186 ? -18.030 -5.935 16.641 1.00 94.19 186 GLY A CA 1
ATOM 1372 C C . GLY A 1 186 ? -19.325 -5.953 17.462 1.00 94.19 186 GLY A C 1
ATOM 1373 O O . GLY A 1 186 ? -20.389 -6.305 16.952 1.00 94.19 186 GLY A O 1
ATOM 1374 N N . SER A 1 187 ? -19.260 -5.665 18.768 1.00 94.62 187 SER A N 1
ATOM 1375 C CA . SER A 1 187 ? -20.448 -5.571 19.623 1.00 94.62 187 SER A CA 1
ATOM 1376 C C . SER A 1 187 ? -20.236 -4.691 20.854 1.00 94.62 187 SER A C 1
ATOM 1378 O O . SER A 1 187 ? -19.174 -4.716 21.470 1.00 94.62 187 SER A O 1
ATOM 1380 N N . SER A 1 188 ? -21.276 -3.960 21.261 1.00 91.19 188 SER A N 1
ATOM 1381 C CA . SER A 1 188 ? -21.317 -3.234 22.543 1.00 91.19 188 SER A CA 1
ATOM 1382 C C . SER A 1 188 ? -21.780 -4.093 23.723 1.00 91.19 188 SER A C 1
ATOM 1384 O O . SER A 1 188 ? -21.747 -3.621 24.855 1.00 91.19 188 SER A O 1
ATOM 1386 N N . ASP A 1 189 ? -22.220 -5.331 23.489 1.00 93.88 189 ASP A N 1
ATOM 1387 C CA . ASP A 1 189 ? -22.658 -6.247 24.546 1.00 93.88 189 ASP A CA 1
ATOM 1388 C C . ASP A 1 189 ? -21.468 -7.095 25.041 1.00 93.88 189 ASP A C 1
ATOM 1390 O O . ASP A 1 189 ? -20.957 -7.904 24.263 1.00 93.88 189 ASP A O 1
ATOM 1394 N N . PRO A 1 190 ? -21.034 -6.961 26.313 1.00 94.00 190 PRO A N 1
ATOM 1395 C CA . PRO A 1 190 ? -19.931 -7.741 26.881 1.00 94.00 190 PRO A CA 1
ATOM 1396 C C . PRO A 1 190 ? -20.107 -9.261 26.818 1.00 94.00 190 PRO A C 1
ATOM 1398 O O . PRO A 1 190 ? -19.115 -9.990 26.870 1.00 94.00 190 PRO A O 1
ATOM 1401 N N . ASP A 1 191 ? -21.347 -9.741 26.711 1.00 95.56 191 ASP A N 1
ATOM 1402 C CA . ASP A 1 191 ? -21.668 -11.166 26.637 1.00 95.56 191 ASP A CA 1
ATOM 1403 C C . ASP A 1 191 ? -21.798 -11.670 25.184 1.00 95.56 191 ASP A C 1
ATOM 1405 O O . ASP A 1 191 ? -21.930 -12.879 24.947 1.00 95.56 191 ASP A O 1
ATOM 1409 N N . ALA A 1 192 ? -21.751 -10.773 24.193 1.00 94.62 192 ALA A N 1
ATOM 1410 C CA . ALA A 1 192 ? -21.892 -11.129 22.789 1.00 94.62 192 ALA A CA 1
ATOM 1411 C C . ALA A 1 192 ? -20.560 -11.573 22.152 1.00 94.62 192 ALA A C 1
ATOM 1413 O O . ALA A 1 192 ? -19.489 -11.028 22.439 1.00 94.62 192 ALA A O 1
ATOM 1414 N N . PRO A 1 193 ? -20.599 -12.535 21.207 1.00 92.56 193 PRO A N 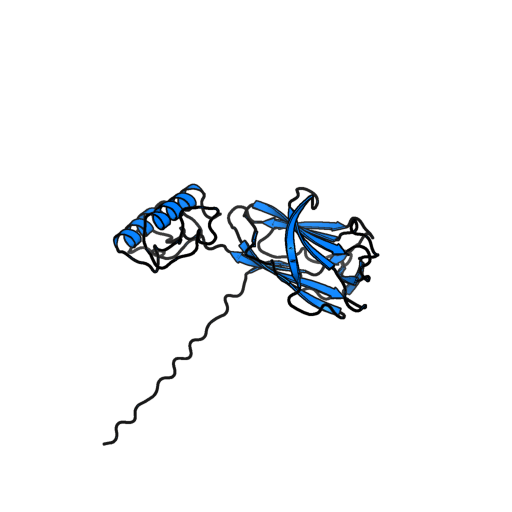1
ATOM 1415 C CA . PRO A 1 193 ? -19.460 -12.807 20.340 1.00 92.56 193 PRO A CA 1
ATOM 1416 C C . PRO A 1 193 ? -19.062 -11.538 19.577 1.00 92.56 193 PRO A C 1
ATOM 1418 O O . PRO A 1 193 ? -19.903 -10.933 18.920 1.00 92.56 193 PRO A O 1
ATOM 1421 N N . GLY A 1 194 ? -17.784 -11.167 19.643 1.00 91.00 194 GLY A N 1
ATOM 1422 C CA . GLY A 1 194 ? -17.263 -9.962 18.990 1.00 91.00 194 GLY A CA 1
ATOM 1423 C C . GLY A 1 194 ? -16.948 -8.810 19.944 1.00 91.00 194 GLY A C 1
ATOM 1424 O O . GLY A 1 194 ? -16.293 -7.867 19.516 1.00 91.00 194 GLY A O 1
ATOM 1425 N N . TYR A 1 195 ? -17.329 -8.899 21.225 1.00 95.81 195 TYR A N 1
ATOM 1426 C CA . TYR A 1 195 ? -16.942 -7.896 22.218 1.00 95.81 195 TYR A CA 1
ATOM 1427 C C . TYR A 1 195 ? -15.416 -7.805 22.380 1.00 95.81 195 TYR A C 1
ATOM 1429 O O . TYR A 1 195 ? -14.755 -8.803 22.685 1.00 95.81 195 TYR A O 1
ATOM 1437 N N . GLY A 1 196 ? -14.863 -6.609 22.173 1.00 94.06 196 GLY A N 1
ATOM 1438 C CA . GLY A 1 196 ? -13.421 -6.343 22.167 1.00 94.06 196 GLY A CA 1
ATOM 1439 C C . GLY A 1 196 ? -12.673 -6.968 20.988 1.00 94.06 196 GLY A C 1
ATOM 1440 O O . GLY A 1 196 ? -11.463 -7.187 21.070 1.00 94.06 196 GLY A O 1
ATOM 1441 N N . VAL A 1 197 ? -13.388 -7.327 19.918 1.00 93.50 197 VAL A N 1
ATOM 1442 C CA . VAL A 1 197 ? -12.807 -7.866 18.688 1.00 93.50 197 VAL A CA 1
ATOM 1443 C C . VAL A 1 197 ? -13.202 -6.960 17.522 1.00 93.50 197 VAL A C 1
ATOM 1445 O O . VAL A 1 197 ? -14.379 -6.961 17.171 1.00 93.50 197 VAL A O 1
ATOM 1448 N N . PRO A 1 198 ? -12.246 -6.247 16.901 1.00 91.56 198 PRO A N 1
ATOM 1449 C CA . PRO A 1 198 ? -12.497 -5.413 15.726 1.00 91.56 198 PRO A CA 1
ATOM 1450 C C . PRO A 1 198 ? -13.171 -6.191 14.588 1.00 91.56 198 PRO A C 1
ATOM 1452 O O . PRO A 1 198 ? -12.779 -7.335 14.312 1.00 91.56 198 PRO A O 1
ATOM 1455 N N . ASP A 1 199 ? -14.154 -5.589 13.919 1.00 88.50 199 ASP A N 1
ATOM 1456 C CA . ASP A 1 199 ? -14.955 -6.235 12.868 1.00 88.50 199 ASP A CA 1
ATOM 1457 C C . ASP A 1 199 ? -14.812 -5.596 11.474 1.00 88.50 199 ASP A C 1
ATOM 1459 O O . ASP A 1 199 ? -15.325 -6.124 10.479 1.00 88.50 199 ASP A O 1
ATOM 1463 N N . GLY A 1 200 ? -14.012 -4.536 11.372 1.00 83.19 200 GLY A N 1
ATOM 1464 C CA . GLY A 1 200 ? -13.744 -3.793 10.148 1.00 83.19 200 GLY A CA 1
ATOM 1465 C C . GLY A 1 200 ? -14.654 -2.587 9.939 1.00 83.19 200 GLY A C 1
ATOM 1466 O O . GLY A 1 200 ? -14.526 -1.936 8.898 1.00 83.19 200 GLY A O 1
ATOM 1467 N N . VAL A 1 201 ? -15.561 -2.293 10.871 1.00 86.62 201 VAL A N 1
ATOM 1468 C CA . VAL A 1 201 ? -16.471 -1.148 10.831 1.00 86.62 201 VAL A CA 1
ATOM 1469 C C . VAL A 1 201 ? -16.267 -0.324 12.097 1.00 86.62 201 VAL A C 1
ATOM 1471 O O . VAL A 1 201 ? -16.088 -0.876 13.167 1.00 86.62 201 VAL A O 1
ATOM 1474 N N . VAL A 1 202 ? -16.297 1.007 11.977 1.00 91.50 202 VAL A N 1
ATOM 1475 C CA . VAL A 1 202 ? -16.446 1.873 13.155 1.00 91.50 202 VAL A CA 1
ATOM 1476 C C . VAL A 1 202 ? -17.890 2.304 13.243 1.00 91.50 202 VAL A C 1
ATOM 1478 O O . VAL A 1 202 ? -18.377 3.056 12.393 1.00 91.50 202 VAL A O 1
ATOM 1481 N N . ASP A 1 203 ? -18.578 1.818 14.264 1.00 93.44 203 ASP A N 1
ATOM 1482 C CA . ASP A 1 203 ? -19.951 2.175 14.555 1.00 93.44 203 ASP A CA 1
ATOM 1483 C C . ASP A 1 203 ? -20.175 2.474 16.042 1.00 93.44 203 ASP A C 1
ATOM 1485 O O . ASP A 1 203 ? -19.255 2.679 16.838 1.00 93.44 203 ASP A O 1
ATOM 1489 N N . ILE A 1 204 ? -21.444 2.616 16.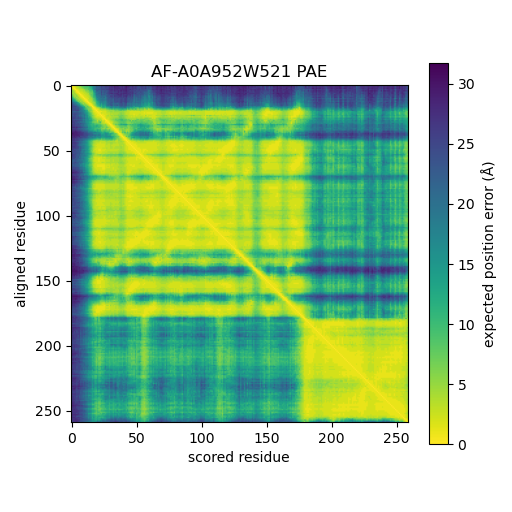426 1.00 96.50 204 ILE A N 1
ATOM 1490 C CA . ILE A 1 204 ? -21.821 2.991 17.790 1.00 96.50 204 ILE A CA 1
ATOM 1491 C C . ILE A 1 204 ? -21.355 1.976 18.848 1.00 96.50 204 ILE A C 1
ATOM 1493 O O . ILE A 1 204 ? -21.216 2.339 20.017 1.00 96.50 204 ILE A O 1
ATOM 1497 N N . SER A 1 205 ? -21.106 0.728 18.453 1.00 97.00 205 SER A N 1
ATOM 1498 C CA . SER A 1 205 ? -20.552 -0.320 19.303 1.00 97.00 205 SER A CA 1
ATOM 1499 C C . SER A 1 205 ? -19.138 0.030 19.743 1.00 97.00 205 SER A C 1
ATOM 1501 O O . SER A 1 205 ? -18.855 -0.005 20.943 1.00 97.00 205 SER A O 1
ATOM 1503 N N . ASP A 1 206 ? -18.298 0.464 18.804 1.00 96.69 206 ASP A N 1
ATOM 1504 C CA . ASP A 1 206 ? -16.947 0.949 19.077 1.00 96.69 206 ASP A CA 1
ATOM 1505 C C . ASP A 1 206 ? -16.952 2.160 19.983 1.00 96.69 206 ASP A C 1
ATOM 1507 O O . ASP A 1 206 ? -16.146 2.234 20.902 1.00 96.69 206 ASP A O 1
ATOM 1511 N N . PHE A 1 207 ? -17.882 3.094 19.773 1.00 97.00 207 PHE A N 1
ATOM 1512 C CA . PHE A 1 207 ? -17.961 4.292 20.605 1.00 97.00 207 PHE A CA 1
ATOM 1513 C C . PHE A 1 207 ? -18.242 3.956 22.070 1.00 97.00 207 PHE A C 1
ATOM 1515 O O . PHE A 1 207 ? -17.564 4.468 22.963 1.00 97.00 207 PHE A O 1
ATOM 1522 N N . PHE A 1 208 ? -19.224 3.090 22.340 1.00 97.12 208 PHE A N 1
ATOM 1523 C CA . PHE A 1 208 ? -19.523 2.697 23.717 1.00 97.12 208 PHE A CA 1
ATOM 1524 C C . PHE A 1 208 ? -18.388 1.889 24.337 1.00 97.12 208 PHE A C 1
ATOM 1526 O O . PHE A 1 208 ? -17.996 2.164 25.469 1.00 97.12 208 PHE A O 1
ATOM 1533 N N . TYR A 1 209 ? -17.812 0.959 23.579 1.00 97.44 209 TYR A N 1
ATOM 1534 C CA . TYR A 1 209 ? -16.678 0.182 24.054 1.00 97.44 209 TYR A CA 1
ATOM 1535 C C . TYR A 1 209 ? -15.452 1.059 24.331 1.00 97.44 209 TYR A C 1
ATOM 1537 O O . TYR A 1 209 ? -14.855 0.939 25.399 1.00 97.44 209 TYR A O 1
ATOM 1545 N N . PHE A 1 210 ? -15.121 1.996 23.438 1.00 97.44 210 PHE A N 1
ATOM 1546 C CA . PHE A 1 210 ? -14.064 2.983 23.644 1.00 97.44 210 PHE A CA 1
ATOM 1547 C C . PHE A 1 210 ? -14.294 3.776 24.924 1.00 97.44 210 PHE A C 1
ATOM 1549 O O . PHE A 1 210 ? -13.383 3.863 25.739 1.00 97.44 210 PHE A O 1
ATOM 1556 N N . LEU A 1 211 ? -15.497 4.320 25.144 1.00 97.38 211 LEU A N 1
ATOM 1557 C CA . LEU A 1 211 ? -15.797 5.078 26.361 1.00 97.38 211 LEU A CA 1
ATOM 1558 C C . LEU A 1 211 ? -15.615 4.236 27.628 1.00 97.38 211 LEU A C 1
ATOM 1560 O O . LEU A 1 211 ? -15.032 4.727 28.598 1.00 97.38 211 LEU A O 1
ATOM 1564 N N . ASP A 1 212 ? -16.062 2.980 27.613 1.00 97.25 212 ASP A N 1
ATOM 1565 C CA . ASP A 1 212 ? -15.880 2.066 28.740 1.00 97.25 212 ASP A CA 1
ATOM 1566 C C . ASP A 1 212 ? -14.389 1.808 29.013 1.00 97.25 212 ASP A C 1
ATOM 1568 O O . ASP A 1 212 ? -13.946 1.894 30.162 1.00 97.25 212 ASP A O 1
ATOM 1572 N N . GLN A 1 213 ? -13.586 1.562 27.969 1.00 97.81 213 GLN A N 1
ATOM 1573 C CA . GLN A 1 213 ? -12.137 1.360 28.098 1.00 97.81 213 GLN A CA 1
ATOM 1574 C C . GLN A 1 213 ? -11.396 2.640 28.512 1.00 97.81 213 GLN A C 1
ATOM 1576 O O . GLN A 1 213 ? -10.489 2.590 29.348 1.00 97.81 213 GLN A O 1
ATOM 1581 N N . PHE A 1 214 ? -11.805 3.787 27.975 1.00 97.75 214 PHE A N 1
ATOM 1582 C CA . PHE A 1 214 ? -11.218 5.094 28.240 1.00 97.75 214 PHE A CA 1
ATOM 1583 C C . PHE A 1 214 ? -11.430 5.499 29.704 1.00 97.75 214 PHE A C 1
ATOM 1585 O O . PHE A 1 214 ? -10.486 5.841 30.414 1.00 97.75 214 PHE A O 1
ATOM 1592 N N . VAL A 1 215 ? -12.661 5.381 30.213 1.00 97.75 215 VAL A N 1
ATOM 1593 C CA . VAL A 1 215 ? -12.978 5.677 31.622 1.00 97.75 215 VAL A CA 1
ATOM 1594 C C . VAL A 1 215 ? -12.324 4.667 32.572 1.00 97.75 215 VAL A C 1
ATOM 1596 O O . VAL A 1 215 ? -11.951 5.031 33.690 1.00 97.75 215 VAL A O 1
ATOM 1599 N N . ALA A 1 216 ? -12.138 3.418 32.137 1.00 97.81 216 ALA A N 1
ATOM 1600 C CA . ALA A 1 216 ? -11.401 2.406 32.891 1.00 97.81 216 ALA A CA 1
ATOM 1601 C C . ALA A 1 216 ? -9.875 2.634 32.911 1.00 97.81 216 ALA A C 1
ATOM 1603 O O . ALA A 1 216 ? -9.178 1.965 33.677 1.00 97.81 216 ALA A O 1
ATOM 1604 N N . GLY A 1 217 ? -9.347 3.564 32.107 1.00 97.38 217 GLY A N 1
ATOM 1605 C CA . GLY A 1 217 ? -7.911 3.822 32.010 1.00 97.38 217 GLY A CA 1
ATOM 1606 C C . GLY A 1 217 ? -7.138 2.714 31.288 1.00 97.38 217 GLY A C 1
ATOM 1607 O O . GLY A 1 217 ? -5.970 2.480 31.604 1.00 97.38 217 GLY A O 1
ATOM 1608 N N . ASN A 1 218 ? -7.781 1.985 30.370 1.00 97.50 218 ASN A N 1
ATOM 1609 C CA . ASN A 1 218 ? -7.149 0.878 29.659 1.00 97.50 218 ASN A CA 1
ATOM 1610 C C . ASN A 1 218 ? -6.262 1.381 28.508 1.00 97.50 218 ASN A C 1
ATOM 1612 O O . ASN A 1 218 ? -6.715 1.523 27.373 1.00 97.50 218 ASN A O 1
ATOM 1616 N N . LEU A 1 219 ? -4.980 1.587 28.808 1.00 95.31 219 LEU A N 1
ATOM 1617 C CA . LEU A 1 219 ? -3.960 2.005 27.840 1.00 95.31 219 LEU A CA 1
ATOM 1618 C C . LEU A 1 219 ? -3.729 1.000 26.704 1.00 95.31 219 LEU A C 1
ATOM 1620 O O . LEU A 1 219 ? -3.204 1.374 25.672 1.00 95.31 219 LEU A O 1
ATOM 1624 N N . GLU A 1 220 ? -4.080 -0.279 26.851 1.00 94.06 220 GLU A N 1
ATOM 1625 C CA . GLU A 1 220 ? -3.881 -1.236 25.751 1.00 94.06 220 GLU A CA 1
ATOM 1626 C C . GLU A 1 220 ? -4.893 -1.027 24.616 1.00 94.06 220 GLU A C 1
ATOM 1628 O O . GLU A 1 220 ? -4.626 -1.397 23.475 1.00 94.06 220 GLU A O 1
ATOM 1633 N N . VAL A 1 221 ? -6.051 -0.440 24.931 1.00 94.88 221 VAL A N 1
ATOM 1634 C CA . VAL A 1 221 ? -7.175 -0.318 23.996 1.00 94.88 221 VAL A CA 1
ATOM 1635 C C . VAL A 1 221 ? -7.488 1.130 23.642 1.00 94.88 221 VAL A C 1
ATOM 1637 O O . VAL A 1 221 ? -7.821 1.409 22.497 1.00 94.88 221 VAL A O 1
ATOM 1640 N N . ALA A 1 222 ? -7.426 2.041 24.615 1.00 96.75 222 ALA A N 1
ATOM 1641 C CA . ALA A 1 222 ? -7.912 3.408 24.449 1.00 96.75 222 ALA A CA 1
ATOM 1642 C C . ALA A 1 222 ? -6.804 4.445 24.193 1.00 96.75 222 ALA A C 1
ATOM 1644 O O . ALA A 1 222 ? -7.139 5.575 23.860 1.00 96.75 222 ALA A O 1
ATOM 1645 N N . ASP A 1 223 ? -5.526 4.078 24.330 1.00 96.62 223 ASP A N 1
ATOM 1646 C CA . ASP A 1 223 ? -4.385 4.890 23.876 1.00 96.62 223 ASP A CA 1
ATOM 1647 C C . ASP A 1 223 ? -4.222 4.663 22.371 1.00 96.62 223 ASP A C 1
ATOM 1649 O O . ASP A 1 223 ? -3.738 3.620 21.925 1.00 96.62 223 ASP A O 1
ATOM 1653 N N . LEU A 1 224 ? -4.751 5.595 21.587 1.00 93.00 224 LEU A N 1
ATOM 1654 C CA . LEU A 1 224 ? -4.846 5.508 20.134 1.00 93.00 224 LEU A CA 1
ATOM 1655 C C . LEU A 1 224 ? -3.886 6.476 19.443 1.00 93.00 224 LEU A C 1
ATOM 1657 O O . LEU A 1 224 ? -3.536 6.255 18.280 1.00 93.00 224 LEU A O 1
ATOM 1661 N N . THR A 1 225 ? -3.487 7.560 20.113 1.00 93.69 225 THR A N 1
ATOM 1662 C CA . THR A 1 225 ? -2.675 8.614 19.505 1.00 93.69 225 THR A CA 1
ATOM 1663 C C . THR A 1 225 ? -1.866 9.399 20.536 1.00 93.69 225 THR A C 1
ATOM 1665 O O . THR A 1 225 ? -2.364 9.756 21.592 1.00 93.69 225 THR A O 1
ATOM 1668 N N . GLY A 1 226 ? -0.662 9.826 20.161 1.00 90.50 226 GLY A N 1
ATOM 1669 C CA . GLY A 1 226 ? 0.118 10.803 20.923 1.00 90.50 226 GLY A CA 1
ATOM 1670 C C . GLY A 1 226 ? -0.175 12.252 20.547 1.00 90.50 226 GLY A C 1
ATOM 1671 O O . GLY A 1 226 ? 0.486 13.181 21.017 1.00 90.50 226 GLY A O 1
ATOM 1672 N N . SER A 1 227 ? -1.101 12.487 19.612 1.00 90.56 227 SER A N 1
ATOM 1673 C CA . SER A 1 227 ? -1.490 13.837 19.211 1.00 90.56 227 SER A CA 1
ATOM 1674 C C . SER A 1 227 ? -2.881 13.897 18.589 1.00 90.56 227 SER A C 1
ATOM 1676 O O . SER A 1 227 ? -3.267 13.028 17.814 1.00 90.56 227 SER A O 1
ATOM 1678 N N . SER A 1 228 ? -3.611 14.976 18.873 1.00 90.25 228 SER A N 1
ATOM 1679 C CA . SER A 1 228 ? -4.856 15.334 18.175 1.00 90.25 228 SER A CA 1
ATOM 1680 C C . SER A 1 228 ? -4.628 16.150 16.895 1.00 90.25 228 SER A C 1
ATOM 1682 O O . SER A 1 228 ? -5.585 16.458 16.189 1.00 90.25 228 SER A O 1
ATOM 1684 N N . ASP A 1 229 ? -3.382 16.515 16.584 1.00 88.94 229 ASP A N 1
ATOM 1685 C CA . ASP A 1 229 ? -3.020 17.236 15.363 1.00 88.94 229 ASP A CA 1
ATOM 1686 C C . ASP A 1 229 ? -2.762 16.245 14.217 1.00 88.94 229 ASP A C 1
ATOM 1688 O O . ASP A 1 229 ? -1.806 15.477 14.288 1.00 88.94 229 ASP A O 1
ATOM 1692 N N . MET A 1 230 ? -3.589 16.270 13.165 1.00 80.44 230 MET A N 1
ATOM 1693 C CA . MET A 1 230 ? -3.468 15.385 11.992 1.00 80.44 230 MET A CA 1
ATOM 1694 C C . MET A 1 230 ? -2.136 15.515 11.246 1.00 80.44 230 MET A C 1
ATOM 1696 O O . MET A 1 230 ? -1.711 14.561 10.598 1.00 80.44 230 MET A O 1
ATOM 1700 N N . ASP A 1 231 ? -1.464 16.665 11.329 1.00 80.44 231 ASP A N 1
ATOM 1701 C CA . ASP A 1 231 ? -0.162 16.865 10.683 1.00 80.44 231 ASP A CA 1
ATOM 1702 C C . ASP A 1 231 ? 1.005 16.360 11.559 1.00 80.44 231 ASP A C 1
ATOM 1704 O O . ASP A 1 231 ? 2.173 16.385 11.150 1.00 80.44 231 ASP A O 1
ATOM 1708 N N . SER A 1 232 ? 0.711 15.895 12.777 1.00 82.94 232 SER A N 1
ATOM 1709 C CA . SER A 1 232 ? 1.703 15.370 13.707 1.00 82.94 232 SER A CA 1
ATOM 1710 C C . SER A 1 232 ? 2.166 13.968 13.304 1.00 82.94 232 SER A C 1
ATOM 1712 O O . SER A 1 232 ? 1.345 13.103 13.003 1.00 82.94 232 SER A O 1
ATOM 1714 N N . PRO A 1 233 ? 3.473 13.658 13.412 1.00 73.25 233 PRO A N 1
ATOM 1715 C CA . PRO A 1 233 ? 3.972 12.293 13.230 1.00 73.25 233 PRO A CA 1
ATOM 1716 C C . PRO A 1 233 ? 3.474 11.308 14.303 1.00 73.25 233 PRO A C 1
ATOM 1718 O O . PRO A 1 233 ? 3.724 10.112 14.175 1.00 73.25 233 PRO A O 1
ATOM 1721 N N . TRP A 1 234 ? 2.823 11.802 15.361 1.00 80.75 234 TRP A N 1
ATOM 1722 C CA . TRP A 1 234 ? 2.236 10.998 16.436 1.00 80.75 234 TRP A CA 1
ATOM 1723 C C . TRP A 1 234 ? 0.725 10.787 16.280 1.00 80.75 234 TRP A C 1
ATOM 1725 O O . TRP A 1 234 ? 0.123 10.141 17.131 1.00 80.75 234 TRP A O 1
ATOM 1735 N N . TYR A 1 235 ? 0.112 11.321 15.218 1.00 84.06 235 TYR A N 1
ATOM 1736 C CA . TYR A 1 235 ? -1.305 11.118 14.940 1.00 84.06 235 TYR A CA 1
ATOM 1737 C C . TYR A 1 235 ? -1.587 9.654 14.569 1.00 84.06 235 TYR A C 1
ATOM 1739 O O . TYR A 1 235 ? -1.002 9.125 13.623 1.00 84.06 235 TYR A O 1
ATOM 1747 N N . GLY A 1 236 ? -2.462 8.993 15.331 1.00 84.19 236 GLY A N 1
ATOM 1748 C CA . GLY A 1 236 ? -2.782 7.568 15.187 1.00 84.19 236 GLY A CA 1
ATOM 1749 C C . GLY A 1 236 ? -1.695 6.612 15.689 1.00 84.19 236 GLY A C 1
ATOM 1750 O O . GLY A 1 236 ? -1.706 5.429 15.340 1.00 84.19 236 GLY A O 1
ATOM 1751 N N . ALA A 1 237 ? -0.737 7.114 16.476 1.00 86.19 237 ALA A N 1
ATOM 1752 C CA . ALA A 1 237 ? 0.304 6.314 17.111 1.00 86.19 237 ALA A CA 1
ATOM 1753 C C . ALA A 1 237 ? 0.207 6.433 18.644 1.00 86.19 237 ALA A C 1
ATOM 1755 O O . ALA A 1 237 ? 0.449 7.531 19.140 1.00 86.19 237 ALA A O 1
ATOM 1756 N N . PRO A 1 238 ? -0.080 5.345 19.384 1.00 90.44 238 PRO A N 1
ATOM 1757 C CA . PRO A 1 238 ? -0.169 5.358 20.849 1.00 90.44 238 PRO A CA 1
ATOM 1758 C C . PRO A 1 238 ? 1.110 5.883 21.524 1.00 90.44 238 PRO A C 1
ATOM 1760 O O . PRO A 1 238 ? 2.216 5.559 21.064 1.00 90.44 238 PRO A O 1
ATOM 1763 N N . ASP A 1 239 ? 0.992 6.655 22.609 1.00 93.06 239 ASP A N 1
ATOM 1764 C CA . ASP A 1 239 ? 2.135 7.297 23.293 1.00 93.06 239 ASP A CA 1
ATOM 1765 C C . ASP A 1 239 ? 2.313 6.926 24.779 1.00 93.06 239 ASP A C 1
ATOM 1767 O O . ASP A 1 239 ? 3.282 7.342 25.428 1.00 93.06 239 ASP A O 1
ATOM 1771 N N . GLY A 1 240 ? 1.439 6.072 25.304 1.00 95.31 240 GLY A N 1
ATOM 1772 C CA . GLY A 1 240 ? 1.417 5.624 26.690 1.00 95.31 240 GLY A CA 1
ATOM 1773 C C . GLY A 1 240 ? 0.662 6.557 27.637 1.00 95.31 240 GLY A C 1
ATOM 1774 O O . GLY A 1 240 ? 0.725 6.340 28.854 1.00 95.31 240 GLY A O 1
ATOM 1775 N N . VAL A 1 241 ? -0.019 7.586 27.128 1.00 97.12 241 VAL A N 1
ATOM 1776 C CA . VAL A 1 241 ? -0.803 8.546 27.904 1.00 97.12 241 VAL A CA 1
ATOM 1777 C C . VAL A 1 241 ? -2.235 8.557 27.396 1.00 97.12 241 VAL A C 1
ATOM 1779 O O . VAL A 1 241 ? -2.497 8.902 26.261 1.00 97.12 241 VAL A O 1
ATOM 1782 N N . LEU A 1 242 ? -3.182 8.249 28.283 1.00 97.69 242 LEU A N 1
ATOM 1783 C CA . LEU A 1 242 ? -4.599 8.360 27.960 1.00 97.69 242 LEU A CA 1
ATOM 1784 C C . LEU A 1 242 ? -5.102 9.778 28.240 1.00 97.69 242 LEU A C 1
ATOM 1786 O O . LEU A 1 242 ? -5.241 10.161 29.410 1.00 97.69 242 LEU A O 1
ATOM 1790 N N . ASP A 1 243 ? -5.388 10.554 27.198 1.00 97.19 243 ASP A N 1
ATOM 1791 C CA . ASP A 1 243 ? -5.894 11.918 27.339 1.00 97.19 243 ASP A CA 1
ATOM 1792 C C . ASP A 1 243 ? -6.942 12.323 26.280 1.00 97.19 243 ASP A C 1
ATOM 1794 O O . ASP A 1 243 ? -7.584 11.495 25.636 1.00 97.19 243 ASP A O 1
ATOM 1798 N N . LEU A 1 244 ? -7.242 13.623 26.171 1.00 97.50 244 LEU A N 1
ATOM 1799 C CA . LEU A 1 244 ? -8.249 14.109 25.219 1.00 97.50 244 LEU A CA 1
ATOM 1800 C C . LEU A 1 244 ? -7.828 13.925 23.754 1.00 97.50 244 LEU A C 1
ATOM 1802 O O . LEU A 1 244 ? -8.691 13.968 22.880 1.00 97.50 244 LEU A O 1
ATOM 1806 N N . SER A 1 245 ? -6.540 13.726 23.480 1.00 97.25 245 SER A N 1
ATOM 1807 C CA . SER A 1 245 ? -6.025 13.446 22.143 1.00 97.25 245 SER A CA 1
ATOM 1808 C C . SER A 1 245 ? -6.584 12.133 21.614 1.00 97.25 245 SER A C 1
ATOM 1810 O O . SER A 1 245 ? -7.082 12.120 20.490 1.00 97.25 245 SER A O 1
ATOM 1812 N N . ASP A 1 246 ? -6.614 11.082 22.437 1.00 97.12 246 ASP A N 1
ATOM 1813 C CA . ASP A 1 246 ? -7.205 9.786 22.083 1.00 97.12 246 ASP A CA 1
ATOM 1814 C C . ASP A 1 246 ? -8.692 9.890 21.795 1.00 97.12 246 ASP A C 1
ATOM 1816 O O . ASP A 1 246 ? -9.172 9.369 20.791 1.00 97.12 246 ASP A O 1
ATOM 1820 N N . LEU A 1 247 ? -9.426 10.616 22.644 1.00 97.31 247 LEU A N 1
ATOM 1821 C CA . LEU A 1 247 ? -10.853 10.845 22.436 1.00 97.31 247 LEU A CA 1
ATOM 1822 C C . LEU A 1 247 ? -11.109 11.608 21.130 1.00 97.31 247 LEU A C 1
ATOM 1824 O O . LEU A 1 247 ? -12.020 11.253 20.385 1.00 97.31 247 LEU A O 1
ATOM 1828 N N . PHE A 1 248 ? -10.335 12.656 20.838 1.00 96.00 248 PHE A N 1
ATOM 1829 C CA . PHE A 1 248 ? -10.509 13.413 19.598 1.00 96.00 248 PHE A CA 1
ATOM 1830 C C . PHE A 1 248 ? -10.126 12.603 18.364 1.00 96.00 248 PHE A C 1
ATOM 1832 O O . PHE A 1 248 ? -10.850 12.661 17.374 1.00 96.00 248 PHE A O 1
ATOM 1839 N N . TYR A 1 249 ? -9.056 11.813 18.434 1.00 93.50 249 TYR A N 1
ATOM 1840 C CA . TYR A 1 249 ? -8.692 10.891 17.365 1.00 93.50 249 TYR A CA 1
ATOM 1841 C C . TYR A 1 249 ? -9.764 9.821 17.144 1.00 93.50 249 TYR A C 1
ATOM 1843 O O . TYR A 1 249 ? -10.170 9.597 16.006 1.00 93.50 249 TYR A O 1
ATOM 1851 N N . PHE A 1 250 ? -10.290 9.215 18.214 1.00 95.38 250 PHE A N 1
ATOM 1852 C CA . PHE A 1 250 ? -11.396 8.265 18.113 1.00 95.38 250 PHE A CA 1
ATOM 1853 C C . PHE A 1 250 ? -12.598 8.901 17.413 1.00 95.38 250 PHE A C 1
ATOM 1855 O O . PHE A 1 250 ? -13.146 8.319 16.483 1.00 95.38 250 PHE A O 1
ATOM 1862 N N . LEU A 1 251 ? -13.010 10.100 17.840 1.00 95.06 251 LEU A N 1
ATOM 1863 C CA . LEU A 1 251 ? -14.161 10.793 17.258 1.00 95.06 251 LEU A CA 1
ATOM 1864 C C . LEU A 1 251 ? -13.943 11.142 15.786 1.00 95.06 251 LEU A C 1
ATOM 1866 O O . LEU A 1 251 ? -14.873 11.002 14.997 1.00 95.06 251 LEU A O 1
ATOM 1870 N N . ASP A 1 252 ? -12.736 11.566 15.417 1.00 91.44 252 ASP A N 1
ATOM 1871 C CA . ASP A 1 252 ? -12.374 11.808 14.023 1.00 91.44 252 ASP A CA 1
ATOM 1872 C C . ASP A 1 252 ? -12.582 10.541 13.181 1.00 91.44 252 ASP A C 1
ATOM 1874 O O . ASP A 1 252 ? -13.403 10.530 12.262 1.00 91.44 252 ASP A O 1
ATOM 1878 N N . ARG A 1 253 ? -11.968 9.424 13.592 1.00 89.94 253 ARG A N 1
ATOM 1879 C CA . ARG A 1 253 ? -12.138 8.121 12.930 1.00 89.94 253 ARG A CA 1
ATOM 1880 C C . ARG A 1 253 ? -13.587 7.620 12.960 1.00 89.94 253 ARG A C 1
ATOM 1882 O O . ARG A 1 253 ? -14.039 7.006 12.003 1.00 89.94 253 ARG A O 1
ATOM 1889 N N . PHE A 1 254 ? -14.347 7.901 14.016 1.00 92.44 254 PHE A N 1
ATOM 1890 C CA . PHE A 1 254 ? -15.759 7.529 14.119 1.00 92.44 254 PHE A CA 1
ATOM 1891 C C . PHE A 1 254 ? -16.634 8.237 13.080 1.00 92.44 254 PHE A C 1
ATOM 1893 O O . PHE A 1 254 ? -17.558 7.634 12.535 1.00 92.44 254 PHE A O 1
ATOM 1900 N N . PHE A 1 255 ? -16.346 9.503 12.769 1.00 89.62 255 PHE A N 1
ATOM 1901 C CA . PHE A 1 255 ? -17.084 10.241 11.742 1.00 89.62 255 PHE A CA 1
ATOM 1902 C C . PHE A 1 255 ? -16.559 9.993 10.323 1.00 89.62 255 PHE A C 1
ATOM 1904 O O . PHE A 1 255 ? -17.349 10.027 9.375 1.00 89.62 255 PHE A O 1
ATOM 1911 N N . GLU A 1 256 ? -15.258 9.749 10.161 1.00 84.06 256 GLU A N 1
ATOM 1912 C CA . GLU A 1 256 ? -14.635 9.462 8.862 1.00 84.06 256 GLU A CA 1
ATOM 1913 C C . GLU A 1 256 ? -14.792 7.992 8.428 1.00 84.06 256 GLU A C 1
ATOM 1915 O O . GLU A 1 256 ? -14.754 7.687 7.229 1.00 84.06 256 GLU A O 1
ATOM 1920 N N . GLY A 1 257 ? -15.034 7.099 9.391 1.00 75.69 257 GLY A N 1
ATOM 1921 C CA . GLY A 1 257 ? -14.943 5.654 9.234 1.00 75.69 257 GLY A CA 1
ATOM 1922 C C . GLY A 1 257 ? -13.489 5.179 9.164 1.00 75.69 257 GLY A C 1
ATOM 1923 O O . GLY A 1 257 ? -12.542 5.924 9.413 1.00 75.69 257 GLY A O 1
ATOM 1924 N N . CYS A 1 258 ? -13.299 3.918 8.781 1.00 68.25 258 CYS A N 1
ATOM 1925 C CA . CYS A 1 258 ? -11.969 3.347 8.586 1.00 68.25 258 CYS A CA 1
ATOM 1926 C C . CYS A 1 258 ? -11.360 3.778 7.253 1.00 68.25 258 CYS A C 1
ATOM 1928 O O . CYS A 1 258 ? -11.482 3.089 6.238 1.00 68.25 258 CYS A O 1
ATOM 1930 N N . ARG A 1 259 ? -10.722 4.945 7.286 1.00 56.59 259 ARG A N 1
ATOM 1931 C CA . ARG A 1 259 ? -9.849 5.519 6.260 1.00 56.59 259 ARG A CA 1
ATOM 1932 C C . ARG A 1 259 ? -8.595 6.090 6.930 1.00 56.59 259 ARG A C 1
ATOM 1934 O O . ARG A 1 259 ? -8.577 6.161 8.182 1.00 56.59 259 ARG A O 1
#

Mean predicted aligned error: 10.33 Å

Nearest PDB structures (foldseek):
  8h2i-assembly1_bG  TM=5.585E-01  e=1.108E-04  Paramecium bursaria Chlorella virus 1
  8iqe-assembly1_A  TM=4.566E-01  e=2.834E-02  Klebsiella phage VLC6
  8iqe-assembly1_B  TM=4.766E-01  e=1.318E-01  Klebsiella phage VLC6
  8iq9-assembly1_B  TM=4.486E-01  e=7.612E-02  Klebsiella phage VLC6
  8iqe-assembly1_D  TM=4.250E-01  e=1.471E-01  Klebsiella phage VLC6

Secondary structure (DSSP, 8-state):
-----------------PPEEEEE-TTSPP-EEEEE-SS-SS-EEEEEEE--TT--EEEEEEEEEEEE-SSS--EEEEEEE-SSS--EEEEEEEESS---EEEEEEEE-SS--EE-TT-EEEEEEEEPTTPPPEEEEEEESSSTT-PPPBSSSEEEEEEESSS---EEEPEEEEEEE---TT---S-S-TTSTTTTS--S---HHHHHHHHHHHHTT-TTTS---S-S-TTSTTTTS--S--SHHHHHHHHHHHHH---